Protein AF-A0A832N6D4-F1 (afdb_monomer_lite)

Sequence (294 aa):
ELARYHRRRLLDKFVKEGQSWSKARRGYELTLGLQVNALSMMAKWVGGAFVHRDKKGDPGDRLPIQVVPPEQQRAALDFVIQNAFFDEAFDLTPELLSHLRAERWWEEQGTLEDPAWPVHDRIMGIQASVLTMLMNPVTLRRIYDNELYTPANQDVLTLPELLEKIKAAIWSELERRPDKRYTARNPMISNLRRNLQREHLERLIDLSLPEADFGAAYKPIANLAVAQLRELRDRIAPLLDTKAVENLDPYTRAHLSEARLRIEKALDAQFIYNAPSWGGGLGGILILGQPPEQ

Secondary structure (DSSP, 8-state):
-HHHHHHTTIIIIIS-TT--THHHHHHHHHHHHHHHHHHHHHHTTTT-EEE--PPTT-TT---SEEEPPHHHHHHHHHHHHHHHTSGGGT---HHHHTT-BPP--TT-TT----SB--HHHHHHHHHHHHHHHHHSHHHHHHHHHHHHHS-TTS----HHHHHHHHHHHHSGGGGS---S--BTTB-SS-HHHHHHHHHHHHHHHHHHS--TTS-TTHHHHHHHHHHHHHHHHHHHHHHHSSTHHHHS-HHHHHHHHHHHHHHHHHHHHHHHHHS---------------PPP-

Foldseek 3Di:
DVLLVQLVCLVPPQDDPPDALLSLLVSLVVSVVVLLVLLVVLLCLALDWDADPDDVPRPPRDDRIGRRAQVSNVVSLVSNLVLQQDPVNSNDDPVSQVSNAHDDDPPPPDDPDDRGDPVQVSNLVSLLVSCCSQQPLVSLLSQCVVCVVDPPVDDGCHSLNSLCSLLCSLVVLLVDQLPAAAEPVRFSADPNSLSSNVSNLVSLLVLLDDDPPSDDSSVVSNVSSLVSLVVLLVSLCCCQPDPSVRRGYPVVNVSSVVSNVSSVVSNVVVVVVPPPPPPPDDDDDDDDDDDDDD

pLDDT: mean 88.57, std 15.23, range [34.28, 98.81]

Radius of gyration: 25.2 Å; chains: 1; bounding box: 74×78×53 Å

Structure (mmCIF, N/CA/C/O backbone):
data_AF-A0A832N6D4-F1
#
_entry.id   AF-A0A832N6D4-F1
#
loop_
_atom_site.group_PDB
_atom_site.id
_atom_site.type_symbol
_atom_site.label_atom_id
_atom_site.label_alt_id
_atom_site.label_comp_id
_atom_site.label_asym_id
_atom_site.label_entity_id
_atom_site.label_seq_id
_atom_site.pdbx_PDB_ins_code
_atom_site.Cartn_x
_atom_site.Cartn_y
_atom_site.Cartn_z
_atom_site.occupancy
_atom_site.B_iso_or_equiv
_atom_site.auth_seq_id
_atom_site.auth_comp_id
_atom_site.auth_asym_id
_atom_site.auth_atom_id
_atom_site.pdbx_PDB_model_num
ATOM 1 N N . GLU A 1 1 ? -12.981 -6.939 10.155 1.00 80.94 1 GLU A N 1
ATOM 2 C CA . GLU A 1 1 ? -14.231 -7.257 10.886 1.00 80.94 1 GLU A CA 1
ATOM 3 C C . GLU A 1 1 ? -14.503 -6.350 12.092 1.00 80.94 1 GLU A C 1
ATOM 5 O O . GLU A 1 1 ? -15.298 -5.427 11.953 1.00 80.94 1 GLU A O 1
ATOM 10 N N . LEU A 1 2 ? -13.840 -6.527 13.245 1.00 88.62 2 LEU A N 1
ATOM 11 C CA . LEU A 1 2 ? -14.209 -5.828 14.493 1.00 88.62 2 LEU A CA 1
ATOM 12 C C . LEU A 1 2 ? -14.162 -4.287 14.402 1.00 88.62 2 LEU A C 1
ATOM 14 O O . LEU A 1 2 ? -15.088 -3.613 14.849 1.00 88.62 2 LEU A O 1
ATOM 18 N N . ALA A 1 3 ? -13.128 -3.719 13.772 1.00 90.81 3 ALA A N 1
ATOM 19 C CA . ALA A 1 3 ? -13.041 -2.269 13.568 1.00 90.81 3 ALA A CA 1
ATOM 20 C C . ALA A 1 3 ? -14.234 -1.728 12.757 1.00 90.81 3 ALA A C 1
ATOM 22 O O . ALA A 1 3 ? -14.861 -0.757 13.173 1.00 90.81 3 ALA A O 1
ATOM 23 N N . ARG A 1 4 ? -14.615 -2.405 11.661 1.00 90.44 4 ARG A N 1
ATOM 24 C CA . ARG A 1 4 ? -15.796 -2.046 10.850 1.00 90.44 4 ARG A CA 1
ATOM 25 C C . ARG A 1 4 ? -17.083 -2.160 11.669 1.00 90.44 4 ARG A C 1
ATOM 27 O O . ARG A 1 4 ? -17.918 -1.263 11.647 1.00 90.44 4 ARG A O 1
ATOM 34 N N . TYR A 1 5 ? -17.226 -3.233 12.453 1.00 92.25 5 TYR A N 1
ATOM 35 C CA . TYR A 1 5 ? -18.383 -3.425 13.334 1.00 92.25 5 TYR A CA 1
ATOM 36 C C . TYR A 1 5 ? -18.604 -2.227 14.270 1.00 92.25 5 TYR A C 1
ATOM 38 O O . TYR A 1 5 ? -19.742 -1.765 14.408 1.00 92.25 5 TYR A O 1
ATOM 46 N N . HIS A 1 6 ? -17.532 -1.710 14.880 1.00 93.62 6 HIS A N 1
ATOM 47 C CA . HIS A 1 6 ? -17.607 -0.546 15.760 1.00 93.62 6 HIS A CA 1
ATOM 48 C C . HIS A 1 6 ? -17.804 0.767 14.996 1.00 93.62 6 HIS A C 1
ATOM 50 O O . HIS A 1 6 ? -18.647 1.559 15.412 1.00 93.62 6 HIS A O 1
ATOM 56 N N . ARG A 1 7 ? -17.109 0.980 13.868 1.00 95.06 7 ARG A N 1
ATOM 57 C CA . ARG A 1 7 ? -17.227 2.201 13.045 1.00 95.06 7 ARG A CA 1
ATOM 58 C C . ARG A 1 7 ? -18.658 2.473 12.590 1.00 95.06 7 ARG A C 1
ATOM 60 O O . ARG A 1 7 ? -19.155 3.576 12.791 1.00 95.06 7 ARG A O 1
ATOM 67 N N . ARG A 1 8 ? -19.367 1.443 12.118 1.00 94.31 8 ARG A N 1
ATOM 68 C CA . ARG A 1 8 ? -20.777 1.536 11.679 1.00 94.31 8 ARG A CA 1
ATOM 69 C C . ARG A 1 8 ? -21.771 1.871 12.785 1.00 94.31 8 ARG A C 1
ATOM 71 O O . ARG A 1 8 ? -22.924 2.146 12.499 1.00 94.31 8 ARG A O 1
ATOM 78 N N . ARG A 1 9 ? -21.355 1.790 14.049 1.00 94.69 9 ARG A N 1
ATOM 79 C CA . ARG A 1 9 ? -22.200 2.032 15.228 1.00 94.69 9 ARG A CA 1
ATOM 80 C C . ARG A 1 9 ? -21.749 3.260 16.015 1.00 94.69 9 ARG A C 1
ATOM 82 O O . ARG A 1 9 ? -22.275 3.502 17.100 1.00 94.69 9 ARG A O 1
ATOM 89 N N . LEU A 1 10 ? -20.766 4.012 15.512 1.00 94.94 10 LEU A N 1
ATOM 90 C CA . LEU A 1 10 ? -20.224 5.169 16.220 1.00 94.94 10 LEU A CA 1
ATOM 91 C C . LEU A 1 10 ? -21.301 6.224 16.467 1.00 94.94 10 LEU A C 1
ATOM 93 O O . LEU A 1 10 ? -21.454 6.668 17.603 1.00 94.94 10 LEU A O 1
ATOM 97 N N . LEU A 1 11 ? -22.062 6.572 15.430 1.00 94.81 11 LEU A N 1
ATOM 98 C CA . LEU A 1 11 ? -23.068 7.629 15.518 1.00 94.81 11 LEU A CA 1
ATOM 99 C C . LEU A 1 11 ? -24.246 7.219 16.417 1.00 94.81 11 LEU A C 1
ATOM 101 O O . LEU A 1 11 ? -24.655 8.008 17.257 1.00 94.81 11 LEU A O 1
ATOM 105 N N . ASP A 1 12 ? -24.700 5.963 16.332 1.00 93.12 12 ASP A N 1
ATOM 106 C CA . ASP A 1 12 ? -25.924 5.522 17.026 1.00 93.12 12 ASP A CA 1
ATOM 107 C C . ASP A 1 12 ? -25.701 4.962 18.438 1.00 93.12 12 ASP A C 1
ATOM 109 O O . ASP A 1 12 ? -26.610 4.960 19.271 1.00 93.12 12 ASP A O 1
ATOM 113 N N . LYS A 1 13 ? -24.539 4.344 18.695 1.00 94.62 13 LYS A N 1
ATOM 114 C CA . LYS A 1 13 ? -24.275 3.593 19.940 1.00 94.62 13 LYS A CA 1
ATOM 115 C C . LYS A 1 13 ? -23.163 4.198 20.781 1.00 94.62 13 LYS A C 1
ATOM 117 O O . LYS A 1 13 ? -23.182 4.034 22.002 1.00 94.62 13 LYS A O 1
ATOM 122 N N . PHE A 1 14 ? -22.179 4.845 20.156 1.00 94.69 14 PHE A N 1
ATOM 123 C CA . PHE A 1 14 ? -21.037 5.411 20.874 1.00 94.69 14 PHE A CA 1
ATOM 124 C C . PHE A 1 14 ? -21.282 6.866 21.289 1.00 94.69 14 PHE A C 1
ATOM 126 O O . PHE A 1 14 ? -21.028 7.223 22.448 1.00 94.69 14 PHE A O 1
ATOM 133 N N . VAL A 1 15 ? -21.805 7.686 20.375 1.00 95.00 15 VAL A N 1
ATOM 134 C CA . VAL A 1 15 ? -22.312 9.031 20.672 1.00 95.00 15 VAL A CA 1
ATOM 135 C C . VAL A 1 15 ? -23.759 8.911 21.154 1.00 95.00 15 VAL A C 1
ATOM 137 O O . VAL A 1 15 ? -24.568 8.237 20.529 1.00 95.00 15 VAL A O 1
ATOM 140 N N . LYS A 1 16 ? -24.067 9.490 22.318 1.00 95.19 16 LYS A N 1
ATOM 141 C CA . LYS A 1 16 ? -25.423 9.508 22.893 1.00 95.19 16 LYS A CA 1
ATOM 142 C C . LYS A 1 16 ? -26.031 10.902 22.772 1.00 95.19 16 LYS A C 1
ATOM 144 O O . LYS A 1 16 ? -25.293 11.878 22.651 1.00 95.19 16 LYS A O 1
ATOM 149 N N . GLU A 1 17 ? -27.352 10.985 22.895 1.00 93.00 17 GLU A N 1
ATOM 150 C CA . GLU A 1 17 ? -28.089 12.252 22.933 1.00 93.00 17 GLU A CA 1
ATOM 151 C C . GLU A 1 17 ? -27.463 13.237 23.939 1.00 93.00 17 GLU A C 1
ATOM 153 O O . GLU A 1 17 ? -27.100 12.854 25.057 1.00 93.00 17 GLU A O 1
ATOM 158 N N . GLY A 1 18 ? -27.288 14.492 23.519 1.00 91.56 18 GLY A N 1
ATOM 159 C CA . GLY A 1 18 ? -26.639 15.544 24.311 1.00 91.56 18 GLY A CA 1
ATOM 160 C C . GLY A 1 18 ? -25.105 15.478 24.401 1.00 91.56 18 GLY A C 1
ATOM 161 O O . GLY A 1 18 ? -24.509 16.342 25.041 1.00 91.56 18 GLY A O 1
ATOM 162 N N . GLN A 1 19 ? -24.437 14.492 23.785 1.00 91.44 19 GLN A N 1
ATOM 163 C CA . GLN A 1 19 ? -22.968 14.417 23.753 1.00 91.44 19 GLN A CA 1
ATOM 164 C C . GLN A 1 19 ? -22.369 15.147 22.545 1.00 91.44 19 GLN A C 1
ATOM 166 O O . GLN A 1 19 ? -22.974 15.238 21.482 1.00 91.44 19 GLN A O 1
ATOM 171 N N . SER A 1 20 ? -21.130 15.626 22.698 1.00 90.88 20 SER A N 1
ATOM 172 C CA . SER A 1 20 ? -20.374 16.246 21.605 1.00 90.88 20 SER A CA 1
ATOM 173 C C . SER A 1 20 ? -20.046 15.249 20.488 1.00 90.88 20 SER A C 1
ATOM 175 O O . SER A 1 20 ? -19.612 14.121 20.745 1.00 90.88 20 SER A O 1
ATOM 177 N N . TRP A 1 21 ? -20.135 15.712 19.237 1.00 91.62 21 TRP A N 1
ATOM 178 C CA . TRP A 1 21 ? -19.688 14.969 18.055 1.00 91.62 21 TRP A CA 1
ATOM 179 C C . TRP A 1 21 ? -18.173 14.725 18.012 1.00 91.62 21 TRP A C 1
ATOM 181 O O . TRP A 1 21 ? -17.736 13.796 17.336 1.00 91.62 21 TRP A O 1
ATOM 191 N N . SER A 1 22 ? -17.368 15.441 18.809 1.00 90.31 22 SER A N 1
ATOM 192 C CA . SER A 1 22 ? -15.941 15.111 19.000 1.00 90.31 22 SER A CA 1
ATOM 193 C C . SER A 1 22 ? -15.730 13.670 19.469 1.00 90.31 22 SER A C 1
ATOM 195 O O . SER A 1 22 ? -14.729 13.022 19.150 1.00 90.31 22 SER A O 1
ATOM 197 N N . LYS A 1 23 ? -16.727 13.108 20.158 1.00 93.25 23 LYS A N 1
ATOM 198 C CA . LYS A 1 23 ? -16.729 11.711 20.562 1.00 93.25 23 LYS A CA 1
ATOM 199 C C . LYS A 1 23 ? -16.767 10.752 19.367 1.00 93.25 23 LYS A C 1
ATOM 201 O O . LYS A 1 23 ? -16.135 9.701 19.444 1.00 93.25 23 LYS A O 1
ATOM 206 N N . ALA A 1 24 ? -17.424 11.097 18.256 1.00 94.75 24 ALA A N 1
ATOM 207 C CA . ALA A 1 24 ? -17.386 10.286 17.037 1.00 94.75 24 ALA A CA 1
ATOM 208 C C . ALA A 1 24 ? -15.962 10.220 16.464 1.00 94.75 24 ALA A C 1
ATOM 210 O O . ALA A 1 24 ? -15.474 9.120 16.197 1.00 94.75 24 ALA A O 1
ATOM 211 N N . ARG A 1 25 ? -15.264 11.368 16.373 1.00 94.00 25 ARG A N 1
ATOM 212 C CA . ARG A 1 25 ? -13.844 11.443 15.970 1.00 94.00 25 ARG A CA 1
ATOM 213 C C . ARG A 1 25 ? -12.967 10.574 16.863 1.00 94.00 25 ARG A C 1
ATOM 215 O O . ARG A 1 25 ? -12.281 9.692 16.356 1.00 94.00 25 ARG A O 1
ATOM 222 N N . ARG A 1 26 ? -13.077 10.730 18.185 1.00 92.81 26 ARG A N 1
ATOM 223 C CA . ARG A 1 26 ? -12.329 9.911 19.151 1.00 92.81 26 ARG A CA 1
ATOM 224 C C . ARG A 1 26 ? -12.603 8.416 18.979 1.00 92.81 26 ARG A C 1
ATOM 226 O O . ARG A 1 26 ? -11.677 7.612 18.986 1.00 92.81 26 ARG A O 1
ATOM 233 N N . GLY A 1 27 ? -13.869 8.026 18.835 1.00 95.19 27 GLY A N 1
ATOM 234 C CA . GLY A 1 27 ? -14.248 6.628 18.633 1.00 95.19 27 GLY A CA 1
ATOM 235 C C . GLY A 1 27 ? -13.674 6.052 17.337 1.00 95.19 27 GLY A C 1
ATOM 236 O O . GLY A 1 27 ? -13.134 4.945 17.339 1.00 95.19 27 GLY A O 1
ATOM 237 N N . TYR A 1 28 ? -13.723 6.819 16.248 1.00 96.81 28 TYR A N 1
ATOM 238 C CA . TYR A 1 28 ? -13.116 6.432 14.980 1.00 96.81 28 TYR A CA 1
ATOM 239 C C . TYR A 1 28 ? -11.596 6.271 15.110 1.00 96.81 28 TYR A C 1
ATOM 241 O O . TYR A 1 28 ? -11.063 5.221 14.747 1.00 96.81 28 TYR A O 1
ATOM 249 N N . GLU A 1 29 ? -10.906 7.238 15.713 1.00 95.06 29 GLU A N 1
ATOM 250 C CA . GLU A 1 29 ? -9.454 7.198 15.922 1.00 95.06 29 GLU A CA 1
ATOM 251 C C . GLU A 1 29 ? -9.010 6.026 16.802 1.00 95.06 29 GLU A C 1
ATOM 253 O O . GLU A 1 29 ? -8.001 5.395 16.498 1.00 95.06 29 GLU A O 1
ATOM 258 N N . LEU A 1 30 ? -9.789 5.645 17.820 1.00 95.38 30 LEU A N 1
ATOM 259 C CA . LEU A 1 30 ? -9.523 4.434 18.606 1.00 95.38 30 LEU A CA 1
ATOM 260 C C . LEU A 1 30 ? -9.556 3.175 17.730 1.00 95.38 30 LEU A C 1
ATOM 262 O O . LEU A 1 30 ? -8.639 2.354 17.777 1.00 95.38 30 LEU A O 1
ATOM 266 N N . THR A 1 31 ? -10.586 3.024 16.892 1.00 96.38 31 THR A N 1
ATOM 267 C CA . THR A 1 31 ? -10.671 1.870 15.979 1.00 96.38 31 THR A CA 1
ATOM 268 C C . THR A 1 31 ? -9.569 1.890 14.921 1.00 96.38 31 THR A C 1
ATOM 270 O O . THR A 1 31 ? -9.083 0.834 14.519 1.00 96.38 31 THR A O 1
ATOM 273 N N . LEU A 1 32 ? -9.159 3.078 14.471 1.00 96.75 32 LEU A N 1
ATOM 274 C CA . LEU A 1 32 ? -8.049 3.258 13.542 1.00 96.75 32 LEU A CA 1
ATOM 275 C C . LEU A 1 32 ? -6.712 2.890 14.191 1.00 96.75 32 LEU A C 1
ATOM 277 O O . LEU A 1 32 ? -5.941 2.150 13.592 1.00 96.75 32 LEU A O 1
ATOM 281 N N . GLY A 1 33 ? -6.472 3.302 15.435 1.00 96.44 33 GLY A N 1
ATOM 282 C CA . GLY A 1 33 ? -5.289 2.908 16.201 1.00 96.44 33 GLY A CA 1
ATOM 283 C C . GLY A 1 33 ? -5.194 1.392 16.394 1.00 96.44 33 GLY A C 1
ATOM 284 O O . GLY A 1 33 ? -4.130 0.812 16.195 1.00 96.44 33 GLY A O 1
ATOM 2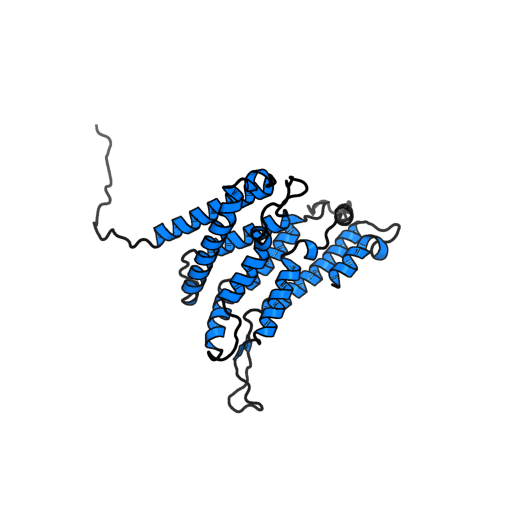85 N N . LEU A 1 34 ? -6.314 0.720 16.688 1.00 95.62 34 LEU A N 1
ATOM 286 C CA . LEU A 1 34 ? -6.359 -0.748 16.759 1.00 95.62 34 LEU A CA 1
ATOM 287 C C . LEU A 1 34 ? -5.998 -1.405 15.419 1.00 95.62 34 LEU A C 1
ATOM 289 O O . LEU A 1 34 ? -5.228 -2.365 15.399 1.00 95.62 34 LEU A O 1
ATOM 293 N N . GLN A 1 35 ? -6.515 -0.876 14.306 1.00 97.00 35 GLN A N 1
ATOM 294 C CA . GLN A 1 35 ? -6.154 -1.335 12.963 1.00 97.00 35 GLN A CA 1
ATOM 295 C C . GLN A 1 35 ? -4.651 -1.157 12.704 1.00 97.00 35 GLN A C 1
ATOM 297 O O . GLN A 1 35 ? -3.996 -2.112 12.302 1.00 97.00 35 GLN A O 1
ATOM 302 N N . VAL A 1 36 ? -4.080 0.015 12.996 1.00 97.00 36 VAL A N 1
ATOM 303 C CA . VAL A 1 36 ? -2.643 0.300 12.807 1.00 97.00 36 VAL A CA 1
ATOM 304 C C . VAL A 1 36 ? -1.752 -0.607 13.656 1.00 97.00 36 VAL A C 1
ATOM 306 O O . VAL A 1 36 ? -0.734 -1.103 13.169 1.00 97.00 36 VAL A O 1
ATOM 309 N N . ASN A 1 37 ? -2.146 -0.882 14.900 1.00 97.12 37 ASN A N 1
ATOM 310 C CA . ASN A 1 37 ? -1.420 -1.805 15.772 1.00 97.12 37 ASN A CA 1
ATOM 311 C C . ASN A 1 37 ? -1.430 -3.232 15.211 1.00 97.12 37 ASN A C 1
ATOM 313 O O . ASN A 1 37 ? -0.392 -3.896 15.198 1.00 97.12 37 ASN A O 1
ATOM 317 N N . ALA A 1 38 ? -2.577 -3.692 14.702 1.00 97.38 38 ALA A N 1
ATOM 318 C CA . ALA A 1 38 ? -2.683 -4.999 14.060 1.00 97.38 38 ALA A CA 1
ATOM 319 C C . ALA A 1 38 ? -1.838 -5.073 12.778 1.00 97.38 38 ALA A C 1
ATOM 321 O O . ALA A 1 38 ? -1.094 -6.032 12.596 1.00 97.38 38 ALA A O 1
ATOM 322 N N . LEU A 1 39 ? -1.883 -4.040 11.929 1.00 98.06 39 LEU A N 1
ATOM 323 C CA . LEU A 1 39 ? -1.053 -3.949 10.723 1.00 98.06 39 LEU A CA 1
ATOM 324 C C . LEU A 1 39 ? 0.442 -4.021 11.065 1.00 98.06 39 LEU A C 1
ATOM 326 O O . LEU A 1 39 ? 1.168 -4.821 10.480 1.00 98.06 39 LEU A O 1
ATOM 330 N N . SER A 1 40 ? 0.883 -3.254 12.064 1.00 96.75 40 SER A N 1
ATOM 331 C CA . SER A 1 40 ? 2.271 -3.255 12.548 1.00 96.75 40 SER A CA 1
ATOM 332 C C . SER A 1 40 ? 2.711 -4.607 13.112 1.00 96.75 40 SER A C 1
ATOM 334 O O . SER A 1 40 ? 3.874 -4.987 12.990 1.00 96.75 40 SER A O 1
ATOM 336 N N . MET A 1 41 ? 1.801 -5.338 13.756 1.00 96.81 41 MET A N 1
ATOM 337 C CA . MET A 1 41 ? 2.082 -6.673 14.276 1.00 96.81 41 MET A CA 1
ATOM 338 C C . MET A 1 41 ? 2.214 -7.688 13.142 1.00 96.81 41 MET A C 1
ATOM 340 O O . MET A 1 41 ? 3.183 -8.440 13.119 1.00 96.81 41 MET A O 1
ATOM 344 N N . MET A 1 42 ? 1.277 -7.679 12.192 1.00 97.88 42 MET A N 1
ATOM 345 C CA . MET A 1 42 ? 1.232 -8.644 11.093 1.00 97.88 42 MET A CA 1
ATOM 346 C C . MET A 1 42 ? 2.367 -8.423 10.088 1.00 97.88 42 MET A C 1
ATOM 348 O O . MET A 1 42 ? 3.010 -9.385 9.682 1.00 97.88 42 MET A O 1
ATOM 352 N N . ALA A 1 43 ? 2.715 -7.173 9.770 1.00 97.12 43 ALA A N 1
ATOM 353 C CA . ALA A 1 43 ? 3.813 -6.874 8.850 1.00 97.12 43 ALA A CA 1
ATOM 354 C C . ALA A 1 43 ? 5.169 -7.451 9.311 1.00 97.12 43 ALA A C 1
ATOM 356 O O . ALA A 1 43 ? 5.991 -7.815 8.476 1.00 97.12 43 ALA A O 1
ATOM 357 N N . LYS A 1 44 ? 5.400 -7.606 10.625 1.00 93.56 44 LYS A N 1
ATOM 358 C CA . LYS A 1 44 ? 6.647 -8.183 11.171 1.00 93.56 44 LYS A CA 1
ATOM 359 C C . LYS A 1 44 ? 6.836 -9.667 10.859 1.00 93.56 44 LYS A C 1
ATOM 361 O O . LYS A 1 44 ? 7.977 -10.130 10.870 1.00 93.56 44 LYS A O 1
ATOM 366 N N . TRP A 1 45 ? 5.750 -10.398 10.603 1.00 96.50 45 TRP A N 1
ATOM 367 C CA . TRP A 1 45 ? 5.816 -11.809 10.217 1.00 96.50 45 TRP A CA 1
ATOM 368 C C . TRP A 1 45 ? 6.381 -11.976 8.804 1.00 96.50 45 TRP A C 1
ATOM 370 O O . TRP A 1 45 ? 7.029 -12.981 8.527 1.00 96.50 45 TRP A O 1
ATOM 380 N N . VAL A 1 46 ? 6.202 -10.979 7.932 1.00 97.00 46 VAL A N 1
ATOM 381 C CA . VAL A 1 46 ? 6.704 -11.002 6.555 1.00 97.00 46 VAL A CA 1
ATOM 382 C C . VAL A 1 46 ? 8.229 -10.847 6.550 1.00 97.00 46 VAL A C 1
ATOM 384 O O . VAL A 1 46 ? 8.795 -9.872 7.055 1.00 97.00 46 VAL A O 1
ATOM 387 N N . GLY A 1 47 ? 8.916 -11.857 6.020 1.00 92.81 47 GLY A N 1
ATOM 388 C CA . GLY A 1 47 ? 10.367 -11.994 6.087 1.00 92.81 47 GLY A CA 1
ATOM 389 C C . GLY A 1 47 ? 10.906 -12.312 7.481 1.00 92.81 47 GLY A C 1
ATOM 390 O O . GLY A 1 47 ? 12.117 -12.289 7.668 1.00 92.81 47 GLY A O 1
ATOM 391 N N . GLY A 1 48 ? 10.054 -12.559 8.477 1.00 92.69 48 GLY A N 1
ATOM 392 C CA . GLY A 1 48 ? 10.488 -12.843 9.842 1.00 92.69 48 GLY A CA 1
ATOM 393 C C . GLY A 1 48 ? 11.234 -14.176 9.967 1.00 92.69 48 GLY A C 1
ATOM 394 O O . GLY A 1 48 ? 11.006 -15.116 9.208 1.00 92.69 48 GLY A O 1
ATOM 395 N N . ALA A 1 49 ? 12.093 -14.267 10.979 1.00 91.81 49 ALA A N 1
ATOM 396 C CA . ALA A 1 49 ? 12.684 -15.517 11.437 1.00 91.81 49 ALA A CA 1
ATOM 397 C C . ALA A 1 49 ? 12.681 -15.538 12.970 1.00 91.81 49 ALA A C 1
ATOM 399 O O . ALA A 1 49 ? 12.911 -14.510 13.615 1.00 91.81 49 ALA A O 1
ATOM 400 N N . PHE A 1 50 ? 12.410 -16.700 13.553 1.00 91.62 50 PHE A N 1
ATOM 401 C CA . PHE A 1 50 ? 12.589 -16.955 14.972 1.00 91.62 50 PHE A CA 1
ATOM 402 C C . PHE A 1 50 ? 14.076 -17.144 15.253 1.00 91.62 50 PHE A C 1
ATOM 404 O O . PHE A 1 50 ? 14.743 -17.957 14.613 1.00 91.62 50 PHE A O 1
ATOM 411 N N . VAL A 1 51 ? 14.590 -16.367 16.206 1.00 90.88 51 VAL A N 1
ATOM 412 C CA . VAL A 1 51 ? 15.980 -16.457 16.653 1.00 90.88 51 VAL A CA 1
ATOM 413 C C . VAL A 1 51 ? 15.998 -17.072 18.043 1.00 90.88 51 VAL A C 1
ATOM 415 O O . VAL A 1 51 ? 15.486 -16.495 19.005 1.00 90.88 51 VAL A O 1
ATOM 418 N N . HIS A 1 52 ? 16.601 -18.246 18.131 1.00 90.06 52 HIS A N 1
ATOM 419 C CA . HIS A 1 52 ? 16.760 -19.032 19.341 1.00 90.06 52 HIS A CA 1
ATOM 420 C C . HIS A 1 52 ? 18.202 -18.899 19.852 1.00 90.06 52 HIS A C 1
ATOM 422 O O . HIS A 1 52 ? 19.148 -18.817 19.072 1.00 90.06 52 HIS A O 1
ATOM 428 N N . ARG A 1 53 ? 18.377 -18.828 21.178 1.00 89.69 53 ARG A N 1
ATOM 429 C CA . ARG A 1 53 ? 19.701 -18.712 21.831 1.00 89.69 53 ARG A CA 1
ATOM 430 C C . ARG A 1 53 ? 20.208 -20.054 22.369 1.00 89.69 53 ARG A C 1
ATOM 432 O O . ARG A 1 53 ? 21.096 -20.078 23.220 1.00 89.69 53 ARG A O 1
ATOM 439 N N . ASP A 1 54 ? 19.605 -21.135 21.895 1.00 88.31 54 ASP A N 1
ATOM 440 C CA . ASP A 1 54 ? 19.908 -22.509 22.256 1.00 88.31 54 ASP A CA 1
ATOM 441 C C . ASP A 1 54 ? 21.362 -22.833 21.868 1.00 88.31 54 ASP A C 1
ATOM 443 O O . ASP A 1 54 ? 21.864 -22.436 20.810 1.00 88.31 54 ASP A O 1
ATOM 447 N N . LYS A 1 55 ? 22.071 -23.514 22.765 1.00 90.25 55 LYS A N 1
ATOM 448 C CA . LYS A 1 55 ? 23.424 -24.018 22.538 1.00 90.25 55 LYS A CA 1
ATOM 449 C C . LYS A 1 55 ? 23.350 -25.427 21.966 1.00 90.25 55 LYS A C 1
ATOM 451 O O . LYS A 1 55 ? 22.401 -26.169 22.203 1.00 90.25 55 LYS A O 1
ATOM 456 N N . LYS A 1 56 ? 24.405 -25.830 21.253 1.00 87.94 56 LYS A N 1
ATOM 457 C CA . LYS A 1 56 ? 24.542 -27.210 20.777 1.00 87.94 56 LYS A CA 1
ATOM 458 C C . LYS A 1 56 ? 24.443 -28.178 21.963 1.00 87.94 56 LYS A C 1
ATOM 460 O O . LYS A 1 56 ? 25.281 -28.118 22.861 1.00 87.94 56 LYS A O 1
ATOM 465 N N . GLY A 1 57 ? 23.459 -29.076 21.922 1.00 87.00 57 GLY A N 1
ATOM 466 C CA . GLY A 1 57 ? 23.194 -30.049 22.986 1.00 87.00 57 GLY A CA 1
ATOM 467 C C . GLY A 1 57 ? 22.149 -29.620 24.021 1.00 87.00 57 GLY A C 1
ATOM 468 O O . GLY A 1 57 ? 21.889 -30.393 24.942 1.00 87.00 57 GLY A O 1
ATOM 469 N N . ASP A 1 58 ? 21.532 -28.441 23.882 1.00 89.75 58 ASP A N 1
ATOM 470 C CA . ASP A 1 58 ? 20.379 -28.068 24.704 1.00 89.75 58 ASP A CA 1
ATOM 471 C C . ASP A 1 58 ? 19.169 -28.984 24.403 1.00 89.75 58 ASP A C 1
ATOM 473 O O . ASP A 1 58 ? 18.998 -29.448 23.267 1.00 89.75 58 ASP A O 1
ATOM 477 N N . PRO A 1 59 ? 18.298 -29.263 25.395 1.00 86.81 59 PRO A N 1
ATOM 478 C CA . PRO A 1 59 ? 17.135 -30.123 25.196 1.00 86.81 59 PRO A CA 1
ATOM 479 C C . PRO A 1 59 ? 16.234 -29.642 24.049 1.00 86.81 59 PRO A C 1
ATOM 481 O O . PRO A 1 59 ? 15.757 -28.509 24.049 1.00 86.81 59 PRO A O 1
ATOM 484 N N . GLY A 1 60 ? 15.966 -30.532 23.092 1.00 85.44 60 GLY A N 1
ATOM 485 C CA . GLY A 1 60 ? 15.119 -30.266 21.924 1.00 85.44 60 GLY A CA 1
ATOM 486 C C . GLY A 1 60 ? 15.867 -29.841 20.656 1.00 85.44 60 GLY A C 1
ATOM 487 O O . GLY A 1 60 ? 15.239 -29.843 19.603 1.00 85.44 60 GLY A O 1
ATOM 488 N N . ASP A 1 61 ? 17.166 -29.519 20.744 1.00 84.81 61 ASP A N 1
ATOM 489 C CA . ASP A 1 61 ? 18.068 -29.231 19.608 1.00 84.81 61 ASP A CA 1
ATOM 490 C C . ASP A 1 61 ? 17.455 -28.301 18.543 1.00 84.81 61 ASP A C 1
ATOM 492 O O . ASP A 1 61 ? 17.474 -28.561 17.337 1.00 84.81 61 ASP A O 1
ATOM 496 N N . ARG A 1 62 ? 16.828 -27.211 19.006 1.00 86.50 62 ARG A N 1
ATOM 497 C CA . ARG A 1 62 ? 16.159 -26.257 18.117 1.00 86.50 62 ARG A CA 1
ATOM 498 C C . ARG A 1 62 ? 17.180 -25.509 17.274 1.00 86.50 62 ARG A C 1
ATOM 500 O O . ARG A 1 62 ? 18.221 -25.077 17.766 1.00 86.50 62 ARG A O 1
ATOM 507 N N . LEU A 1 63 ? 16.825 -25.277 16.011 1.00 88.06 63 LEU A N 1
ATOM 508 C CA . LEU A 1 63 ? 17.631 -24.452 15.121 1.00 88.06 63 LEU A CA 1
ATOM 509 C C . LEU A 1 63 ? 17.754 -23.027 15.690 1.00 88.06 63 LEU A C 1
ATOM 511 O O . LEU A 1 63 ? 16.730 -22.417 16.000 1.00 88.06 63 LEU A O 1
ATOM 515 N N . PRO A 1 64 ? 18.969 -22.452 15.775 1.00 90.56 64 PRO A N 1
ATOM 516 C CA . PRO A 1 64 ? 19.161 -21.070 16.221 1.00 90.56 64 PRO A CA 1
ATOM 517 C C . PRO A 1 64 ? 18.433 -20.035 15.356 1.00 90.56 64 PRO A C 1
ATOM 519 O O . PRO A 1 64 ? 18.099 -18.953 15.834 1.00 90.56 64 PRO A O 1
ATOM 522 N N . ILE A 1 65 ? 18.194 -20.356 14.084 1.00 90.88 65 ILE A N 1
ATOM 523 C CA . ILE A 1 65 ? 17.451 -19.525 13.138 1.00 90.88 65 ILE A CA 1
ATOM 524 C C . ILE A 1 65 ? 16.408 -20.412 12.468 1.00 90.88 65 ILE A C 1
ATOM 526 O O . ILE A 1 65 ? 16.754 -21.407 11.833 1.00 90.88 65 ILE A O 1
ATOM 530 N N . GLN A 1 66 ? 15.139 -20.036 12.596 1.00 91.38 66 GLN A N 1
ATOM 531 C CA . GLN A 1 66 ? 14.029 -20.699 11.924 1.00 91.38 66 GLN A CA 1
ATOM 532 C C . GLN A 1 66 ? 13.190 -19.656 11.191 1.00 91.38 66 GLN A C 1
ATOM 534 O O . GLN A 1 66 ? 12.554 -18.810 11.818 1.00 91.38 66 GLN A O 1
ATOM 539 N N . VAL A 1 67 ? 13.181 -19.706 9.860 1.00 93.94 67 VAL A N 1
ATOM 540 C CA . VAL A 1 67 ? 12.338 -18.826 9.039 1.00 93.94 67 VAL A CA 1
ATOM 541 C C . VAL A 1 67 ? 10.868 -19.044 9.411 1.00 93.94 67 VAL A C 1
ATOM 543 O O . VAL A 1 67 ? 10.438 -20.176 9.647 1.00 93.94 67 VAL A O 1
ATOM 546 N N . VAL A 1 68 ? 10.090 -17.961 9.492 1.00 95.62 68 VAL A N 1
ATOM 547 C CA . VAL A 1 68 ? 8.643 -18.062 9.731 1.00 95.62 68 VAL A CA 1
ATOM 548 C C . VAL A 1 68 ? 8.013 -18.915 8.618 1.00 95.62 68 VAL A C 1
ATOM 550 O O . VAL A 1 68 ? 8.318 -18.675 7.449 1.00 95.62 68 VAL A O 1
ATOM 553 N N . PRO A 1 69 ? 7.118 -19.873 8.923 1.00 96.00 69 PRO A N 1
ATOM 554 C CA . PRO A 1 69 ? 6.510 -20.719 7.898 1.00 96.00 69 PRO A CA 1
ATOM 555 C C . PRO A 1 69 ? 5.875 -19.899 6.760 1.00 96.00 69 PRO A C 1
ATOM 557 O O . PRO A 1 69 ? 5.185 -18.914 7.046 1.00 96.00 69 PRO A O 1
ATOM 560 N N . PRO A 1 70 ? 6.062 -20.286 5.483 1.00 96.38 70 PRO A N 1
ATOM 561 C CA . PRO A 1 70 ? 5.634 -19.485 4.333 1.00 96.38 70 PRO A CA 1
ATOM 562 C C . PRO A 1 70 ? 4.129 -19.194 4.346 1.00 96.38 70 PRO A C 1
ATOM 564 O O . PRO A 1 70 ? 3.714 -18.070 4.068 1.00 96.38 70 PRO A O 1
ATOM 567 N N . GLU A 1 71 ? 3.304 -20.153 4.772 1.00 97.44 71 GLU A N 1
ATOM 568 C CA . GLU A 1 71 ? 1.858 -19.961 4.930 1.00 97.44 71 GLU A CA 1
ATOM 569 C C . GLU A 1 71 ? 1.509 -18.843 5.923 1.00 97.44 71 GLU A C 1
ATOM 571 O O . GLU A 1 71 ? 0.627 -18.028 5.653 1.00 97.44 71 GLU A O 1
ATOM 576 N N . GLN A 1 72 ? 2.230 -18.747 7.047 1.00 98.00 72 GLN A N 1
ATOM 577 C CA . GLN A 1 72 ? 2.015 -17.685 8.035 1.00 98.00 72 GLN A CA 1
ATOM 578 C C . GLN A 1 72 ? 2.439 -16.323 7.483 1.00 98.00 72 GLN A C 1
ATOM 580 O O . GLN A 1 72 ? 1.745 -15.330 7.705 1.00 98.00 72 GLN A O 1
ATOM 585 N N . GLN A 1 73 ? 3.542 -16.269 6.727 1.00 98.19 73 GLN A N 1
ATOM 586 C CA . GLN A 1 73 ? 3.981 -15.034 6.075 1.00 98.19 73 GLN A CA 1
ATOM 587 C C . GLN A 1 73 ? 2.963 -14.559 5.029 1.00 98.19 73 GLN A C 1
ATOM 589 O O . GLN A 1 73 ? 2.615 -13.379 5.011 1.00 98.19 73 GLN A O 1
ATOM 594 N N . ARG A 1 74 ? 2.438 -15.470 4.197 1.00 98.44 74 ARG A N 1
ATOM 595 C CA . ARG A 1 74 ? 1.404 -15.163 3.194 1.00 98.44 74 ARG A CA 1
ATOM 596 C C . ARG A 1 74 ? 0.101 -14.709 3.842 1.00 98.44 74 ARG A C 1
ATOM 598 O O . ARG A 1 74 ? -0.440 -13.686 3.439 1.00 98.44 74 ARG A O 1
ATOM 605 N N . ALA A 1 75 ? -0.359 -15.398 4.888 1.00 98.50 75 ALA A N 1
ATOM 606 C CA . ALA A 1 75 ? -1.548 -14.994 5.636 1.00 98.50 75 ALA A CA 1
ATOM 607 C C . ALA A 1 75 ? -1.381 -13.601 6.269 1.00 98.50 75 ALA A C 1
ATOM 609 O O . ALA A 1 75 ? -2.307 -12.789 6.250 1.00 98.50 75 ALA A O 1
ATOM 610 N N . ALA A 1 76 ? -0.191 -13.297 6.794 1.00 98.50 76 ALA A N 1
ATOM 611 C CA . ALA A 1 76 ? 0.121 -11.981 7.333 1.00 98.50 76 ALA A CA 1
ATOM 612 C C . ALA A 1 76 ? 0.149 -10.893 6.252 1.00 98.50 76 ALA A C 1
ATOM 614 O O . ALA A 1 76 ? -0.417 -9.816 6.452 1.00 98.50 76 ALA A O 1
ATOM 615 N N . LEU A 1 77 ? 0.756 -11.180 5.100 1.00 98.62 77 LEU A N 1
ATOM 616 C CA . LEU A 1 77 ? 0.786 -10.282 3.951 1.00 98.62 77 LEU A CA 1
ATOM 617 C C . LEU A 1 77 ? -0.627 -9.991 3.429 1.00 98.62 77 LEU A C 1
ATOM 619 O O . LEU A 1 77 ? -0.996 -8.827 3.275 1.00 98.62 77 LEU A O 1
ATOM 623 N N . ASP A 1 78 ? -1.440 -11.028 3.233 1.00 98.62 78 ASP A N 1
ATOM 624 C CA . ASP A 1 78 ? -2.818 -10.892 2.763 1.00 98.62 78 ASP A CA 1
ATOM 625 C C . ASP A 1 78 ? -3.668 -10.103 3.774 1.00 98.62 78 ASP A C 1
ATOM 627 O O . ASP A 1 78 ? -4.431 -9.216 3.383 1.00 98.62 78 ASP A O 1
ATOM 631 N N . PHE A 1 79 ? -3.486 -10.337 5.081 1.00 98.44 79 PHE A N 1
ATOM 632 C CA . PHE A 1 79 ? -4.141 -9.545 6.126 1.00 98.44 79 PHE A CA 1
ATOM 633 C C . PHE A 1 79 ? -3.782 -8.060 6.024 1.00 98.44 79 PHE A C 1
ATOM 635 O O . PHE A 1 79 ? -4.668 -7.203 6.080 1.00 98.44 79 PHE A O 1
ATOM 642 N N . VAL A 1 80 ? -2.491 -7.744 5.887 1.00 98.25 80 VAL A N 1
ATOM 643 C CA . VAL A 1 80 ? -2.006 -6.363 5.805 1.00 98.25 80 VAL A CA 1
ATOM 644 C C . VAL A 1 80 ? -2.554 -5.673 4.556 1.00 98.25 80 VAL A C 1
ATOM 646 O O . VAL A 1 80 ? -3.088 -4.570 4.661 1.00 98.25 80 VAL A O 1
ATOM 649 N N . ILE A 1 81 ? -2.518 -6.347 3.405 1.00 98.50 81 ILE A N 1
ATOM 650 C CA . ILE A 1 81 ? -3.080 -5.852 2.143 1.00 98.50 81 ILE A CA 1
ATOM 651 C C . ILE A 1 81 ? -4.576 -5.538 2.302 1.00 98.50 81 ILE A C 1
ATOM 653 O O . ILE A 1 81 ? -5.011 -4.411 2.049 1.00 98.50 81 ILE A O 1
ATOM 657 N N . GLN A 1 82 ? -5.363 -6.502 2.788 1.00 97.94 82 GLN A N 1
ATOM 658 C CA . GLN A 1 82 ? -6.818 -6.372 2.920 1.00 97.94 82 GLN A CA 1
ATOM 659 C C . GLN A 1 82 ? -7.249 -5.274 3.899 1.00 97.94 82 GLN A C 1
ATOM 661 O O . GLN A 1 82 ? -8.343 -4.724 3.768 1.00 97.94 82 GLN A O 1
ATOM 666 N N . ASN A 1 83 ? -6.414 -4.965 4.891 1.00 97.81 83 ASN A N 1
ATOM 667 C CA . ASN A 1 83 ? -6.735 -4.009 5.946 1.00 97.81 83 ASN A CA 1
ATOM 668 C C . ASN A 1 83 ? -5.969 -2.683 5.819 1.00 97.81 83 ASN A C 1
ATOM 670 O O . ASN A 1 83 ? -6.062 -1.869 6.732 1.00 97.81 83 ASN A O 1
ATOM 674 N N . ALA A 1 84 ? -5.237 -2.432 4.731 1.00 97.88 84 ALA A N 1
ATOM 675 C CA . ALA A 1 84 ? -4.532 -1.159 4.534 1.00 97.88 84 ALA A CA 1
ATOM 676 C C . ALA A 1 84 ? -4.697 -0.570 3.130 1.00 97.88 84 ALA A C 1
ATOM 678 O O . ALA A 1 84 ? -4.741 0.651 2.980 1.00 97.88 84 ALA A O 1
ATOM 679 N N . PHE A 1 85 ? -4.765 -1.406 2.091 1.00 98.38 85 PHE A N 1
ATOM 680 C CA . PHE A 1 85 ? -4.638 -0.923 0.713 1.00 98.38 85 PHE A CA 1
ATOM 681 C C . PHE A 1 85 ? -5.968 -0.558 0.058 1.00 98.38 85 PHE A C 1
ATOM 683 O O . PHE A 1 85 ? -5.976 0.238 -0.878 1.00 98.38 85 PHE A O 1
ATOM 690 N N . PHE A 1 86 ? -7.084 -1.101 0.536 1.00 97.62 86 PHE A N 1
ATOM 691 C CA . PHE A 1 86 ? -8.407 -0.870 -0.047 1.00 97.62 86 PHE A CA 1
ATOM 692 C C . PHE A 1 86 ? -9.201 0.183 0.730 1.00 97.62 86 PHE A C 1
ATOM 694 O O . PHE A 1 86 ? -9.093 0.267 1.955 1.00 97.62 86 PHE A O 1
ATOM 701 N N . ASP A 1 87 ? -10.029 0.958 0.032 1.00 96.88 87 ASP A N 1
ATOM 702 C CA . ASP A 1 87 ? -10.843 2.032 0.620 1.00 96.88 87 ASP A CA 1
ATOM 703 C C . ASP A 1 87 ? -11.780 1.493 1.711 1.00 96.88 87 ASP A C 1
ATOM 705 O O . ASP A 1 87 ? -11.951 2.089 2.779 1.00 96.88 87 ASP A O 1
ATOM 709 N N . GLU A 1 88 ? -12.325 0.300 1.481 1.00 95.25 88 GLU A N 1
ATOM 710 C CA . GLU A 1 88 ? -13.236 -0.412 2.373 1.00 95.25 88 GLU A CA 1
ATOM 711 C C . GLU A 1 88 ? -12.577 -0.810 3.702 1.00 95.25 88 GLU A C 1
ATOM 713 O O . GLU A 1 88 ? -13.272 -1.082 4.686 1.00 95.25 88 GLU A O 1
ATOM 718 N N . ALA A 1 89 ? -11.241 -0.824 3.777 1.00 95.75 89 ALA A N 1
ATOM 719 C CA . ALA A 1 89 ? -10.524 -1.067 5.026 1.00 95.75 89 ALA A CA 1
ATOM 720 C C . ALA A 1 89 ? -10.752 0.053 6.056 1.00 95.75 89 ALA A C 1
ATOM 722 O O . ALA A 1 89 ? -10.641 -0.184 7.264 1.00 95.75 89 ALA A O 1
ATOM 723 N N . PHE A 1 90 ? -11.096 1.259 5.599 1.00 96.19 90 PHE A N 1
ATOM 724 C CA . PHE A 1 90 ? -11.300 2.426 6.455 1.00 96.19 90 PHE A CA 1
ATOM 725 C C . PHE A 1 90 ? -12.774 2.638 6.831 1.00 96.19 90 PHE A C 1
ATOM 727 O O . PHE A 1 90 ? -13.038 3.205 7.888 1.00 96.19 90 PHE A O 1
ATOM 734 N N . ASP A 1 91 ? -13.721 2.070 6.071 1.00 94.62 91 ASP A N 1
ATOM 735 C CA . ASP A 1 91 ? -15.176 2.125 6.335 1.00 94.62 91 ASP A CA 1
ATOM 736 C C . ASP A 1 91 ? -15.682 3.577 6.481 1.00 94.62 91 ASP A C 1
ATOM 738 O O . ASP A 1 91 ? -16.481 3.908 7.357 1.00 94.62 91 ASP A O 1
ATOM 742 N N . LEU A 1 92 ? -15.153 4.463 5.630 1.00 94.38 92 LEU A N 1
ATOM 743 C CA . LEU A 1 92 ? -15.504 5.877 5.599 1.00 94.38 92 LEU A CA 1
ATOM 744 C C . LEU A 1 92 ? -16.742 6.118 4.741 1.00 94.38 92 LEU A C 1
ATOM 746 O O . LEU A 1 92 ? -16.798 5.722 3.579 1.00 94.38 92 LEU A O 1
ATOM 750 N N . THR A 1 93 ? -17.707 6.841 5.301 1.00 94.56 93 THR A N 1
ATOM 751 C CA . THR A 1 93 ? -18.909 7.296 4.596 1.00 94.56 93 THR A CA 1
ATOM 752 C C . THR A 1 93 ? -19.040 8.815 4.716 1.00 94.56 93 THR A C 1
ATOM 754 O O . THR A 1 93 ? -18.524 9.392 5.679 1.00 94.56 93 THR A O 1
ATOM 757 N N . PRO A 1 94 ? -19.733 9.495 3.781 1.00 94.19 94 PRO A N 1
ATOM 758 C CA . PRO A 1 94 ? -20.006 10.927 3.908 1.00 94.19 94 PRO A CA 1
ATOM 759 C C . PRO A 1 94 ? -20.690 11.284 5.233 1.00 94.19 94 PRO A C 1
ATOM 761 O O . PRO A 1 94 ? -20.329 12.278 5.854 1.00 94.19 94 PRO A O 1
ATOM 764 N N . GLU A 1 95 ? -21.616 10.434 5.684 1.00 94.88 95 GLU A N 1
ATOM 765 C CA . GLU A 1 95 ? -22.315 10.575 6.962 1.00 94.88 95 GLU A CA 1
ATOM 766 C C . GLU A 1 95 ? -21.366 10.452 8.156 1.00 94.88 95 GLU A C 1
ATOM 768 O O . GLU A 1 95 ? -21.419 11.267 9.068 1.00 94.88 95 GLU A O 1
ATOM 773 N N . LEU A 1 96 ? -20.449 9.482 8.164 1.00 94.44 96 LEU A N 1
ATOM 774 C CA . LEU A 1 96 ? -19.471 9.384 9.243 1.00 94.44 96 LEU A CA 1
ATOM 775 C C . LEU A 1 96 ? -18.550 10.611 9.249 1.00 94.44 96 LEU A C 1
ATOM 777 O O . LEU A 1 96 ? -18.369 11.238 10.291 1.00 94.44 96 LEU A O 1
ATOM 781 N N . LEU A 1 97 ? -18.009 10.976 8.082 1.00 93.88 97 LEU A N 1
ATOM 782 C CA . LEU A 1 97 ? -17.064 12.082 7.920 1.00 93.88 97 LEU A CA 1
ATOM 783 C C . LEU A 1 97 ? -17.643 13.431 8.355 1.00 93.88 97 LEU A C 1
ATOM 785 O O . LEU A 1 97 ? -16.932 14.200 9.001 1.00 93.88 97 LEU A O 1
ATOM 789 N N . SER A 1 98 ? -18.922 13.706 8.076 1.00 93.62 98 SER A N 1
ATOM 790 C CA . SER A 1 98 ? -19.573 14.952 8.504 1.00 93.62 98 SER A CA 1
ATOM 791 C C . SER A 1 98 ? -19.674 15.099 10.026 1.00 93.62 98 SER A C 1
ATOM 793 O O . SER A 1 98 ? -19.895 16.204 10.515 1.00 93.62 98 SER A O 1
ATOM 795 N N . HIS A 1 99 ? -19.483 14.009 10.775 1.00 93.00 99 HIS A N 1
ATOM 796 C CA . HIS A 1 99 ? -19.532 13.984 12.236 1.00 93.00 99 HIS A CA 1
ATOM 797 C C . HIS A 1 99 ? -18.146 13.847 12.898 1.00 93.00 99 HIS A C 1
ATOM 799 O O . HIS A 1 99 ? -18.055 13.914 14.124 1.00 93.00 99 HIS A O 1
ATOM 805 N N . LEU A 1 100 ? -17.044 13.710 12.141 1.00 91.38 100 LEU A N 1
ATOM 806 C CA . LEU A 1 100 ? -15.679 13.616 12.694 1.00 91.38 100 LEU A CA 1
ATOM 807 C C . LEU A 1 100 ? -15.053 14.998 12.964 1.00 91.38 100 LEU A C 1
ATOM 809 O O . LEU A 1 100 ? -13.988 15.336 12.447 1.00 91.38 100 LEU A O 1
ATOM 813 N N . ARG A 1 101 ? -15.706 15.812 13.794 1.00 86.31 101 ARG A N 1
ATOM 814 C CA . ARG A 1 101 ? -15.201 17.140 14.172 1.00 86.31 101 ARG A CA 1
ATOM 815 C C . ARG A 1 101 ? -14.173 17.048 15.308 1.00 86.31 101 ARG A C 1
ATOM 817 O O . ARG A 1 101 ? -14.354 16.247 16.222 1.00 86.31 101 ARG A O 1
ATOM 824 N N . ALA A 1 102 ? -13.127 17.877 15.293 1.00 79.62 102 ALA A N 1
ATOM 825 C CA . ALA A 1 102 ? -12.313 18.115 16.494 1.00 79.62 102 ALA A CA 1
ATOM 826 C C . ALA A 1 102 ? -13.125 18.818 17.598 1.00 79.62 102 ALA A C 1
ATOM 828 O O . ALA A 1 102 ? -14.038 19.607 17.329 1.00 79.62 102 ALA A O 1
ATOM 829 N N . GLU A 1 103 ? -12.785 18.532 18.852 1.00 72.00 103 GLU A N 1
ATOM 830 C CA . GLU A 1 103 ? -13.249 19.337 19.979 1.00 72.00 103 GLU A CA 1
ATOM 831 C C . GLU A 1 103 ? -12.430 20.623 20.019 1.00 72.00 103 GLU A C 1
ATOM 833 O O . GLU A 1 103 ? -11.224 20.579 19.811 1.00 72.00 103 GLU A O 1
ATOM 838 N N . ARG A 1 104 ? -13.071 21.770 20.246 1.00 64.94 104 ARG A N 1
ATOM 839 C CA . ARG A 1 104 ? -12.352 23.034 20.406 1.00 64.94 104 ARG A CA 1
ATOM 840 C C . ARG A 1 104 ? -12.825 23.700 21.681 1.00 64.94 104 ARG A C 1
ATOM 842 O O . ARG A 1 104 ? -13.962 24.170 21.738 1.00 64.94 104 ARG A O 1
ATOM 849 N N . TRP A 1 105 ? -11.958 23.717 22.686 1.00 58.84 105 TRP A N 1
ATOM 850 C CA . TRP A 1 105 ? -12.188 24.453 23.921 1.00 58.84 105 TRP A CA 1
ATOM 851 C C . TRP A 1 105 ? -11.640 25.873 23.759 1.00 58.84 105 TRP A C 1
ATOM 853 O O . TRP A 1 105 ? -10.634 26.102 23.093 1.00 58.84 105 TRP A O 1
ATOM 863 N N . TRP A 1 106 ? -12.338 26.853 24.328 1.00 54.69 106 TRP A N 1
ATOM 864 C CA . TRP A 1 106 ? -12.040 28.282 24.165 1.00 54.69 106 TRP A CA 1
ATOM 865 C C . TRP A 1 106 ? -10.669 28.697 24.739 1.00 54.69 106 TRP A C 1
ATOM 867 O O . TRP A 1 106 ? -10.149 29.741 24.350 1.00 54.69 106 TRP A O 1
ATOM 877 N N . GLU A 1 107 ? -10.064 27.863 25.590 1.00 57.41 107 GLU A N 1
ATOM 878 C CA . GLU A 1 107 ? -8.730 28.057 26.179 1.00 57.41 107 GLU A CA 1
ATOM 879 C C . GLU A 1 107 ? -7.582 27.483 25.316 1.00 57.41 107 GLU A C 1
ATOM 881 O O . GLU A 1 107 ? -6.425 27.859 25.496 1.00 57.41 107 GLU A O 1
ATOM 886 N N . GLU A 1 108 ? -7.868 26.630 24.323 1.00 57.47 108 GLU A N 1
ATOM 887 C CA . GLU A 1 108 ? -6.863 25.993 23.451 1.00 57.47 108 GLU A CA 1
ATOM 888 C C . GLU A 1 108 ? -6.498 26.879 22.242 1.00 57.47 108 GLU A C 1
ATOM 890 O O . GLU A 1 108 ? -6.530 26.463 21.085 1.00 57.47 108 GLU A O 1
ATOM 895 N N . GLN A 1 109 ? -6.136 28.141 22.490 1.00 54.22 109 GLN A N 1
ATOM 896 C CA . GLN A 1 109 ? -5.731 29.097 21.442 1.00 54.22 109 GLN A CA 1
ATOM 897 C C . GLN A 1 109 ? -4.401 28.750 20.731 1.00 54.22 109 GLN A C 1
ATOM 899 O O . GLN A 1 109 ? -4.004 29.471 19.817 1.00 54.22 109 GLN A O 1
ATOM 904 N N . GLY A 1 110 ? -3.718 27.662 21.117 1.00 54.53 110 GLY A N 1
ATOM 905 C CA . GLY A 1 110 ? -2.373 27.311 20.638 1.00 54.53 110 GLY A CA 1
ATOM 906 C C . GLY A 1 110 ? -2.249 26.046 19.779 1.00 54.53 110 GLY A C 1
ATOM 907 O O . GLY A 1 110 ? -1.238 25.892 19.096 1.00 54.53 110 GLY A O 1
ATOM 908 N N . THR A 1 111 ? -3.234 25.141 19.770 1.00 55.19 111 THR A N 1
ATOM 909 C CA . THR A 1 111 ? -3.202 23.925 18.939 1.00 55.19 111 THR A CA 1
ATOM 910 C C . THR A 1 111 ? -4.009 24.142 17.661 1.00 55.19 111 THR A C 1
ATOM 912 O O . THR A 1 111 ? -5.236 24.192 17.659 1.00 55.19 111 THR A O 1
ATOM 915 N N . LEU A 1 112 ? -3.301 24.282 16.538 1.00 61.41 112 LEU A N 1
ATOM 916 C CA . LEU A 1 112 ? -3.863 24.384 15.185 1.00 61.41 112 LEU A CA 1
ATOM 917 C C . LEU A 1 112 ? -4.390 23.019 14.697 1.00 61.41 112 LEU A C 1
ATOM 919 O O . LEU A 1 112 ? -3.981 22.536 13.643 1.00 61.41 112 LEU A O 1
ATOM 923 N N . GLU A 1 113 ? -5.247 22.346 15.467 1.00 67.38 113 GLU A N 1
ATOM 924 C CA . GLU A 1 113 ? -5.901 21.134 14.970 1.00 67.38 113 GLU A CA 1
ATOM 925 C C . GLU A 1 113 ? -7.036 21.521 14.012 1.00 67.38 113 GLU A C 1
ATOM 927 O O . GLU A 1 113 ? -7.925 22.306 14.358 1.00 67.38 113 GLU A O 1
ATOM 932 N N . ASP A 1 114 ? -6.997 20.981 12.790 1.00 75.69 114 ASP A N 1
ATOM 933 C CA . ASP A 1 114 ? -8.048 21.205 11.799 1.00 75.69 114 ASP A CA 1
ATOM 934 C C . ASP A 1 114 ? -9.403 20.710 12.355 1.00 75.69 114 ASP A C 1
ATOM 936 O O . ASP A 1 114 ? -9.511 19.554 12.808 1.00 75.69 114 ASP A O 1
ATOM 940 N N . PRO A 1 115 ? -10.451 21.564 12.344 1.00 81.81 115 PRO A N 1
ATOM 941 C CA . PRO A 1 115 ? -11.799 21.163 12.723 1.00 81.81 115 PRO A CA 1
ATOM 942 C C . PRO A 1 115 ? -12.285 19.914 11.986 1.00 81.81 115 PRO A C 1
ATOM 944 O O . PRO A 1 115 ? -12.992 19.101 12.589 1.00 81.81 115 PRO A O 1
ATOM 947 N N . ALA A 1 116 ? -11.915 19.759 10.713 1.00 86.44 116 ALA A N 1
ATOM 948 C CA . ALA A 1 116 ? -12.217 18.588 9.909 1.00 86.44 116 ALA A CA 1
ATOM 949 C C . ALA A 1 116 ? -11.169 17.490 10.126 1.00 86.44 116 ALA A C 1
ATOM 951 O O . ALA A 1 116 ? -9.976 17.745 10.277 1.00 86.44 116 ALA A O 1
ATOM 952 N N . TRP A 1 117 ? -11.608 16.232 10.130 1.00 91.12 117 TRP A N 1
ATOM 953 C CA . TRP A 1 117 ? -10.677 15.112 10.205 1.00 91.12 117 TRP A CA 1
ATOM 954 C C . TRP A 1 117 ? -9.902 14.969 8.877 1.00 91.12 117 TRP A C 1
ATOM 956 O O . TRP A 1 117 ? -10.538 14.804 7.831 1.00 91.12 117 TRP A O 1
ATOM 966 N N . PRO A 1 118 ? -8.554 15.017 8.883 1.00 92.12 118 PRO A N 1
ATOM 967 C CA . PRO A 1 118 ? -7.754 15.063 7.658 1.00 92.12 118 PRO A CA 1
ATOM 968 C C . PRO A 1 118 ? -7.651 13.674 7.011 1.00 92.12 118 PRO A C 1
ATOM 970 O O . PRO A 1 118 ? -6.710 12.915 7.247 1.00 92.12 118 PRO A O 1
ATOM 973 N N . VAL A 1 119 ? -8.658 13.325 6.204 1.00 94.12 119 VAL A N 1
ATOM 974 C CA . VAL A 1 119 ? -8.841 11.980 5.629 1.00 94.12 119 VAL A CA 1
ATOM 975 C C . VAL A 1 119 ? -7.611 11.498 4.870 1.00 94.12 119 VAL A C 1
ATOM 977 O O . VAL A 1 119 ? -7.118 10.398 5.129 1.00 94.12 119 VAL A O 1
ATOM 980 N N . HIS A 1 120 ? -7.124 12.309 3.929 1.00 94.81 120 HIS A N 1
ATOM 981 C CA . HIS A 1 120 ? -6.037 11.919 3.034 1.00 94.81 120 HIS A CA 1
ATOM 982 C C . HIS A 1 120 ? -4.738 11.682 3.795 1.00 94.81 120 HIS A C 1
ATOM 984 O O . HIS A 1 120 ? -4.138 10.623 3.627 1.00 94.81 120 HIS A O 1
ATOM 990 N N . ASP A 1 121 ? -4.354 12.604 4.677 1.00 95.12 121 ASP A N 1
ATOM 991 C CA . ASP A 1 121 ? -3.095 12.512 5.423 1.00 95.12 121 ASP A CA 1
ATOM 992 C C . ASP A 1 121 ? -3.093 11.321 6.382 1.00 95.12 121 ASP A C 1
ATOM 994 O O . ASP A 1 121 ? -2.110 10.584 6.482 1.00 95.12 121 ASP A O 1
ATOM 998 N N . ARG A 1 122 ? -4.219 11.080 7.066 1.00 95.69 122 ARG A N 1
ATOM 999 C CA . ARG A 1 122 ? -4.340 9.968 8.017 1.00 95.69 122 ARG A CA 1
ATOM 1000 C C . ARG A 1 122 ? -4.259 8.618 7.321 1.00 95.69 122 ARG A C 1
ATOM 1002 O O . ARG A 1 122 ? -3.561 7.731 7.805 1.00 95.69 122 ARG A O 1
ATOM 1009 N N . ILE A 1 123 ? -4.956 8.453 6.199 1.00 97.56 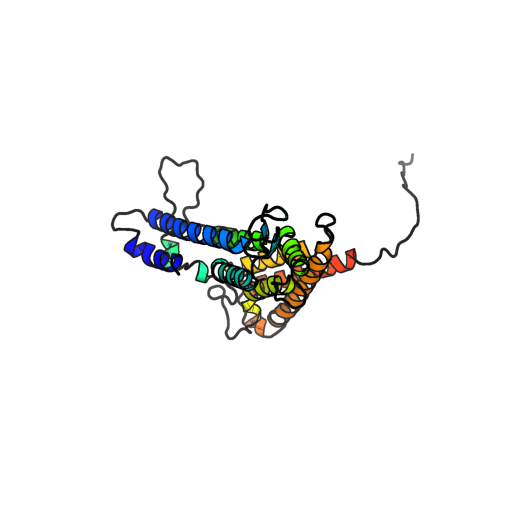123 ILE A N 1
ATOM 1010 C CA . ILE A 1 123 ? -4.963 7.186 5.459 1.00 97.56 123 ILE A CA 1
ATOM 1011 C C . ILE A 1 123 ? -3.621 6.954 4.774 1.00 97.56 123 ILE A C 1
ATOM 1013 O O . ILE A 1 123 ? -3.057 5.866 4.906 1.00 97.56 123 ILE A O 1
ATOM 1017 N N . MET A 1 124 ? -3.080 7.979 4.112 1.00 97.69 124 MET A N 1
ATOM 1018 C CA . MET A 1 124 ? -1.785 7.880 3.449 1.00 97.69 124 MET A CA 1
ATOM 1019 C C . MET A 1 124 ? -0.676 7.569 4.456 1.00 97.69 124 MET A C 1
ATOM 1021 O O . MET A 1 124 ? 0.140 6.691 4.201 1.00 97.69 124 MET A O 1
ATOM 1025 N N . GLY A 1 125 ? -0.678 8.185 5.643 1.00 97.94 125 GLY A N 1
ATOM 1026 C CA . GLY A 1 125 ? 0.303 7.870 6.686 1.00 97.94 125 GLY A CA 1
ATOM 1027 C C . GLY A 1 125 ? 0.307 6.387 7.086 1.00 97.94 125 GLY A C 1
ATOM 1028 O O . GLY A 1 125 ? 1.369 5.787 7.257 1.00 97.94 125 GLY A O 1
ATOM 1029 N N . ILE A 1 126 ? -0.871 5.759 7.168 1.00 98.19 126 ILE A N 1
ATOM 1030 C CA . ILE A 1 126 ? -1.003 4.325 7.475 1.00 98.19 126 ILE A CA 1
ATOM 1031 C C . ILE A 1 126 ? -0.493 3.473 6.311 1.00 98.19 126 ILE A C 1
ATOM 1033 O O . ILE A 1 126 ? 0.297 2.551 6.512 1.00 98.19 126 ILE A O 1
ATOM 1037 N N . GLN A 1 127 ? -0.927 3.789 5.094 1.00 98.38 127 GLN A N 1
ATOM 1038 C CA . GLN A 1 127 ? -0.532 3.087 3.875 1.00 98.38 127 GLN A CA 1
ATOM 1039 C C . GLN A 1 127 ? 0.982 3.152 3.629 1.00 98.38 127 GLN A C 1
ATOM 1041 O O . GLN A 1 127 ? 1.609 2.122 3.377 1.00 98.38 127 GLN A O 1
ATOM 1046 N N . ALA A 1 128 ? 1.583 4.332 3.787 1.00 98.25 128 ALA A N 1
ATOM 1047 C CA . ALA A 1 128 ? 3.022 4.545 3.682 1.00 98.25 128 ALA A CA 1
ATOM 1048 C C . ALA A 1 128 ? 3.787 3.781 4.771 1.00 98.25 128 ALA A C 1
ATOM 1050 O O . ALA A 1 128 ? 4.797 3.146 4.483 1.00 98.25 128 ALA A O 1
ATOM 1051 N N . SER A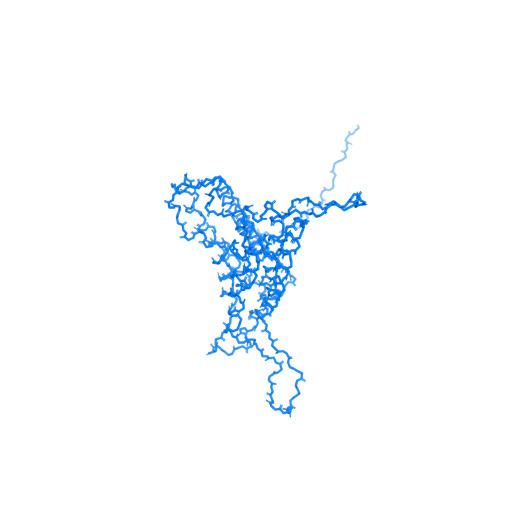 1 129 ? 3.294 3.774 6.016 1.00 97.81 129 SER A N 1
ATOM 1052 C CA . SER A 1 129 ? 3.907 3.000 7.104 1.00 97.81 129 SER A CA 1
ATOM 1053 C C . SER A 1 129 ? 3.928 1.500 6.794 1.00 97.81 129 SER A C 1
ATOM 1055 O O . SER A 1 129 ? 4.959 0.844 6.962 1.00 97.81 129 SER A O 1
ATOM 1057 N N . VAL A 1 130 ? 2.821 0.965 6.272 1.00 98.19 130 VAL A N 1
ATOM 1058 C CA . VAL A 1 130 ? 2.735 -0.430 5.824 1.00 98.19 130 VAL A CA 1
ATOM 1059 C C . VAL A 1 130 ? 3.729 -0.717 4.700 1.00 98.19 130 VAL A C 1
ATOM 1061 O O . VAL A 1 130 ? 4.485 -1.685 4.796 1.00 98.19 130 VAL A O 1
ATOM 1064 N N . LEU A 1 131 ? 3.784 0.133 3.672 1.00 98.12 131 LEU A N 1
ATOM 1065 C CA . LEU A 1 131 ? 4.752 -0.012 2.584 1.00 98.12 131 LEU A CA 1
ATOM 1066 C C . LEU A 1 131 ? 6.198 0.067 3.084 1.00 98.12 131 LEU A C 1
ATOM 1068 O O . LEU A 1 131 ? 7.025 -0.723 2.645 1.00 98.12 131 LEU A O 1
ATOM 1072 N N . THR A 1 132 ? 6.508 0.929 4.056 1.00 96.81 132 THR A N 1
ATOM 1073 C CA . THR A 1 132 ? 7.833 0.963 4.696 1.00 96.81 132 THR A CA 1
ATOM 1074 C C . THR A 1 132 ? 8.166 -0.355 5.374 1.00 96.81 132 THR A C 1
ATOM 1076 O O . THR A 1 132 ? 9.282 -0.845 5.227 1.00 96.81 132 THR A O 1
ATOM 1079 N N . MET A 1 133 ? 7.233 -0.964 6.103 1.00 96.88 133 MET A N 1
ATOM 1080 C CA . MET A 1 133 ? 7.506 -2.239 6.772 1.00 96.88 133 MET A CA 1
ATOM 1081 C C . MET A 1 133 ? 7.746 -3.382 5.776 1.00 96.88 133 MET A C 1
ATOM 1083 O O . MET A 1 133 ? 8.617 -4.217 6.022 1.00 96.88 133 MET A O 1
ATOM 1087 N N . LEU A 1 134 ? 7.015 -3.394 4.656 1.00 97.56 134 LEU A N 1
ATOM 1088 C CA . LEU A 1 134 ? 7.080 -4.461 3.655 1.00 97.56 134 LEU A CA 1
ATOM 1089 C C . LEU A 1 134 ? 8.207 -4.285 2.623 1.00 97.56 134 LEU A C 1
ATOM 1091 O O . LEU A 1 134 ? 8.808 -5.276 2.223 1.00 97.56 134 LEU A O 1
ATOM 1095 N N . MET A 1 135 ? 8.496 -3.053 2.193 1.00 96.00 135 MET A N 1
ATOM 1096 C CA . MET A 1 135 ? 9.363 -2.762 1.039 1.00 96.00 135 MET A CA 1
ATOM 1097 C C . MET A 1 135 ? 10.676 -2.059 1.391 1.00 96.00 135 MET A C 1
ATOM 1099 O O . MET A 1 135 ? 11.415 -1.676 0.488 1.00 96.00 135 MET A O 1
ATOM 1103 N N . ASN A 1 136 ? 11.001 -1.857 2.673 1.00 91.56 136 ASN A N 1
ATOM 1104 C CA . ASN A 1 136 ? 12.322 -1.313 2.990 1.00 91.56 136 ASN A CA 1
ATOM 1105 C C . ASN A 1 136 ? 13.437 -2.309 2.583 1.00 91.56 136 ASN A C 1
ATOM 1107 O O . ASN A 1 136 ? 13.234 -3.527 2.676 1.00 91.56 136 ASN A O 1
ATOM 1111 N N . PRO A 1 137 ? 14.632 -1.822 2.198 1.00 90.31 137 PRO A N 1
ATOM 1112 C CA . PRO A 1 137 ? 15.723 -2.681 1.730 1.00 90.31 137 PRO A CA 1
ATOM 1113 C C . PRO A 1 137 ? 16.148 -3.776 2.719 1.00 90.31 137 PRO A C 1
ATOM 1115 O O . PRO A 1 137 ? 16.562 -4.854 2.300 1.00 90.31 137 PRO A O 1
ATOM 1118 N N . VAL A 1 138 ? 16.021 -3.541 4.031 1.00 90.75 138 VAL A N 1
ATOM 1119 C CA . VAL A 1 138 ? 16.371 -4.531 5.063 1.00 90.75 138 VAL A CA 1
ATOM 1120 C C . VAL A 1 138 ? 15.388 -5.702 5.055 1.00 90.75 138 VAL A C 1
ATOM 1122 O O . VAL A 1 138 ? 15.820 -6.854 5.087 1.00 90.75 138 VAL A O 1
ATOM 1125 N N . THR A 1 139 ? 14.082 -5.429 4.983 1.00 93.75 139 THR A N 1
ATOM 1126 C CA . THR A 1 139 ? 13.034 -6.452 4.874 1.00 93.75 139 THR A CA 1
ATOM 1127 C C . THR A 1 139 ? 13.192 -7.238 3.576 1.00 93.75 139 THR A C 1
ATOM 1129 O O . THR A 1 139 ? 13.193 -8.466 3.621 1.00 93.75 139 THR A O 1
ATOM 1132 N N . LEU A 1 140 ? 13.381 -6.553 2.442 1.00 95.56 140 LEU A N 1
ATOM 1133 C CA . LEU A 1 140 ? 13.533 -7.202 1.136 1.00 95.56 140 LEU A CA 1
ATOM 1134 C C . LEU A 1 140 ? 14.781 -8.091 1.082 1.00 95.56 140 LEU A C 1
ATOM 1136 O O . LEU A 1 140 ? 14.691 -9.243 0.662 1.00 95.56 140 LEU A O 1
ATOM 1140 N N . ARG A 1 141 ? 15.922 -7.605 1.592 1.00 94.00 141 ARG A N 1
ATOM 1141 C CA . ARG A 1 141 ? 17.140 -8.415 1.734 1.00 94.00 141 ARG A CA 1
ATOM 1142 C C . ARG A 1 141 ? 16.889 -9.646 2.594 1.00 94.00 141 ARG A C 1
ATOM 1144 O O . ARG A 1 141 ? 17.275 -10.736 2.209 1.00 94.00 141 ARG A O 1
ATOM 1151 N N . ARG A 1 142 ? 16.228 -9.487 3.741 1.00 93.44 142 ARG A N 1
ATOM 1152 C CA . ARG A 1 142 ? 15.958 -10.599 4.659 1.00 93.44 142 ARG A CA 1
ATOM 1153 C C . ARG A 1 142 ? 15.076 -11.674 4.022 1.00 93.44 142 ARG A C 1
ATOM 1155 O O . ARG A 1 142 ? 15.313 -12.851 4.250 1.00 93.44 142 ARG A O 1
ATOM 1162 N N . ILE A 1 143 ? 14.075 -11.286 3.233 1.00 95.75 143 ILE A N 1
ATOM 1163 C CA . ILE A 1 143 ? 13.244 -12.239 2.481 1.00 95.75 143 ILE A CA 1
ATOM 1164 C C . ILE A 1 143 ? 14.095 -12.996 1.473 1.00 95.75 143 ILE A C 1
ATOM 1166 O O . ILE A 1 143 ? 14.034 -14.218 1.435 1.00 95.75 143 ILE A O 1
ATOM 1170 N N . TYR A 1 144 ? 14.935 -12.280 0.731 1.00 94.88 144 TYR A N 1
ATOM 1171 C CA . TYR A 1 144 ? 15.845 -12.897 -0.222 1.00 94.88 144 TYR A CA 1
ATOM 1172 C C . TYR A 1 144 ? 16.845 -13.851 0.458 1.00 94.88 144 TYR A C 1
ATOM 1174 O O . TYR A 1 144 ? 17.061 -14.961 -0.013 1.00 94.88 144 TYR A O 1
ATOM 1182 N N . ASP A 1 145 ? 17.388 -13.479 1.620 1.00 93.69 145 ASP A N 1
ATOM 1183 C CA . ASP A 1 145 ? 18.275 -14.343 2.405 1.00 93.69 145 ASP A CA 1
ATOM 1184 C C . ASP A 1 145 ? 17.535 -15.581 2.949 1.00 93.69 145 ASP A C 1
ATOM 1186 O O . ASP A 1 145 ? 18.107 -16.669 2.990 1.00 93.69 145 ASP A O 1
ATOM 1190 N N . ASN A 1 146 ? 16.260 -15.458 3.341 1.00 93.69 146 ASN A N 1
ATOM 1191 C CA . ASN A 1 146 ? 15.442 -16.580 3.823 1.00 93.69 146 ASN A CA 1
ATOM 1192 C C . ASN A 1 146 ? 15.273 -17.692 2.774 1.00 93.69 146 ASN A C 1
ATOM 1194 O O . ASN A 1 146 ? 15.106 -18.856 3.151 1.00 93.69 146 ASN A O 1
ATOM 1198 N N . GLU A 1 147 ? 15.367 -17.362 1.483 1.00 93.25 147 GLU A N 1
ATOM 1199 C CA . GLU A 1 147 ? 15.401 -18.350 0.398 1.00 93.25 147 GLU A CA 1
ATOM 1200 C C . GLU A 1 147 ? 16.653 -19.244 0.482 1.00 93.25 147 GLU A C 1
ATOM 1202 O O . GLU A 1 147 ? 16.586 -20.414 0.125 1.00 93.25 147 GLU A O 1
ATOM 1207 N N . LEU A 1 148 ? 17.774 -18.748 1.028 1.00 92.12 148 LEU A N 1
ATOM 1208 C CA . LEU A 1 148 ? 18.998 -19.534 1.256 1.00 92.12 148 LEU A CA 1
ATOM 1209 C C . LEU A 1 148 ? 18.955 -20.360 2.548 1.00 92.12 148 LEU A C 1
ATOM 1211 O O . LEU A 1 148 ? 19.612 -21.397 2.639 1.00 92.12 148 LEU A O 1
ATOM 1215 N N . TYR A 1 149 ? 18.196 -19.914 3.553 1.00 88.50 149 TYR A N 1
ATOM 1216 C CA . TYR A 1 149 ? 17.980 -20.679 4.788 1.00 88.50 149 TYR A CA 1
ATOM 1217 C C . TYR A 1 149 ? 17.025 -21.864 4.592 1.00 88.50 149 TYR A C 1
ATOM 1219 O O . TYR A 1 149 ? 16.963 -22.746 5.450 1.00 88.50 149 TYR A O 1
ATOM 1227 N N . THR A 1 150 ? 16.289 -21.890 3.480 1.00 88.69 150 THR A N 1
ATOM 1228 C CA . THR A 1 150 ? 15.281 -22.906 3.184 1.00 88.69 150 THR A CA 1
ATOM 1229 C C . THR A 1 150 ? 15.800 -23.846 2.091 1.00 88.69 150 THR A C 1
ATOM 1231 O O . THR A 1 150 ? 16.223 -23.378 1.037 1.00 88.69 150 THR A O 1
ATOM 1234 N N . PRO A 1 151 ? 15.803 -25.176 2.297 1.00 90.69 151 PRO A N 1
ATOM 1235 C CA . PRO A 1 151 ? 16.187 -26.125 1.255 1.00 90.69 151 PRO A CA 1
ATOM 1236 C C . PRO A 1 151 ? 15.374 -25.929 -0.031 1.00 90.69 151 PRO A C 1
ATOM 1238 O O . PRO A 1 151 ? 14.168 -25.721 0.030 1.00 90.69 151 PRO A O 1
ATOM 1241 N N . ALA A 1 152 ? 16.006 -26.074 -1.199 1.00 89.25 152 ALA A N 1
ATOM 1242 C CA . ALA A 1 152 ? 15.381 -25.791 -2.500 1.00 89.25 152 ALA A CA 1
ATOM 1243 C C . ALA A 1 152 ? 14.128 -26.635 -2.825 1.00 89.25 152 ALA A C 1
ATOM 1245 O O . ALA A 1 152 ? 13.378 -26.307 -3.738 1.00 89.25 152 ALA A O 1
ATOM 1246 N N . ASN A 1 153 ? 13.910 -27.741 -2.109 1.00 91.19 153 ASN A N 1
ATOM 1247 C CA . ASN A 1 153 ? 12.723 -28.586 -2.231 1.00 91.19 153 ASN A CA 1
ATOM 1248 C C . ASN A 1 153 ? 11.601 -28.223 -1.239 1.00 91.19 153 ASN A C 1
ATOM 1250 O O . ASN A 1 153 ? 10.607 -28.946 -1.169 1.00 91.19 153 ASN A O 1
ATOM 1254 N N . GLN A 1 154 ? 11.769 -27.165 -0.448 1.00 93.50 154 GLN A N 1
ATOM 1255 C CA . GLN A 1 154 ? 10.784 -26.663 0.502 1.00 93.50 154 GLN A CA 1
ATOM 1256 C C . GLN A 1 154 ? 10.245 -25.311 0.039 1.00 93.50 154 GLN A C 1
ATOM 1258 O O . GLN A 1 154 ? 10.936 -24.527 -0.607 1.00 93.50 154 GLN A O 1
ATOM 1263 N N . ASP A 1 155 ? 8.983 -25.059 0.365 1.00 95.31 155 ASP A N 1
ATOM 1264 C CA . ASP A 1 155 ? 8.310 -23.810 0.034 1.00 95.31 155 ASP A CA 1
ATOM 1265 C C . ASP A 1 155 ? 8.843 -22.647 0.886 1.00 95.31 155 ASP A C 1
ATOM 1267 O O . ASP A 1 155 ? 9.104 -22.794 2.082 1.00 95.31 155 ASP A O 1
ATOM 1271 N N . VAL A 1 156 ? 8.973 -21.475 0.268 1.00 95.88 156 VAL A N 1
ATOM 1272 C CA . VAL A 1 156 ? 9.438 -20.238 0.896 1.00 95.88 156 VAL A CA 1
ATOM 1273 C C . VAL A 1 156 ? 8.720 -19.053 0.255 1.00 95.88 156 VAL A C 1
ATOM 1275 O O . VAL A 1 156 ? 8.452 -19.051 -0.946 1.00 95.88 156 VAL A O 1
ATOM 1278 N N . LEU A 1 157 ? 8.402 -18.026 1.049 1.00 97.38 157 LEU A N 1
ATOM 1279 C CA . LEU A 1 157 ? 7.941 -16.755 0.492 1.00 97.38 157 LEU A CA 1
ATOM 1280 C C . LEU A 1 157 ? 9.122 -16.090 -0.222 1.00 97.38 157 LEU A C 1
ATOM 1282 O O . LEU A 1 157 ? 10.059 -15.644 0.438 1.00 97.38 157 LEU A O 1
ATOM 1286 N N . THR A 1 158 ? 9.058 -16.016 -1.549 1.00 97.12 158 THR A N 1
ATOM 1287 C CA . THR A 1 158 ? 10.134 -15.430 -2.358 1.00 97.12 158 THR A CA 1
ATOM 1288 C C . THR A 1 158 ? 9.996 -13.916 -2.494 1.00 97.12 158 THR A C 1
ATOM 1290 O O . THR A 1 158 ? 8.902 -13.348 -2.381 1.00 97.12 158 THR A O 1
ATOM 1293 N N . LEU A 1 159 ? 11.110 -13.246 -2.788 1.00 96.25 159 LEU A N 1
ATOM 1294 C CA . LEU A 1 159 ? 11.124 -11.807 -3.044 1.00 96.25 159 LEU A CA 1
ATOM 1295 C C . LEU A 1 159 ? 10.210 -11.395 -4.227 1.00 96.25 159 LEU A C 1
ATOM 1297 O O . LEU A 1 159 ? 9.428 -10.453 -4.048 1.00 96.25 159 LEU A O 1
ATOM 1301 N N . PRO A 1 160 ? 10.215 -12.076 -5.397 1.00 97.88 160 PRO A N 1
ATOM 1302 C CA . PRO A 1 160 ? 9.266 -11.787 -6.474 1.00 97.88 160 PRO A CA 1
ATOM 1303 C C . PRO A 1 160 ? 7.802 -11.982 -6.063 1.00 97.88 160 PRO A C 1
ATOM 1305 O O . PRO A 1 160 ? 6.963 -11.163 -6.429 1.00 97.88 160 PRO A O 1
ATOM 1308 N N . GLU A 1 161 ? 7.487 -13.018 -5.274 1.00 98.31 161 GLU A N 1
ATOM 1309 C CA . GLU A 1 161 ? 6.117 -13.266 -4.800 1.00 98.31 161 GLU A CA 1
ATOM 1310 C C . GLU A 1 161 ? 5.598 -12.101 -3.940 1.00 98.31 161 GLU A C 1
ATOM 1312 O O . GLU A 1 161 ? 4.475 -11.632 -4.148 1.00 98.31 161 GLU A O 1
ATOM 1317 N N . LEU A 1 162 ? 6.418 -11.600 -3.004 1.00 98.50 162 LEU A N 1
ATOM 1318 C CA . LEU A 1 162 ? 6.061 -10.448 -2.172 1.00 98.50 162 LEU A CA 1
ATOM 1319 C C . LEU A 1 162 ? 5.774 -9.212 -3.032 1.00 98.50 162 LEU A C 1
ATOM 1321 O O . LEU A 1 162 ? 4.717 -8.589 -2.889 1.00 98.50 162 LEU A O 1
ATOM 1325 N N . LEU A 1 163 ? 6.730 -8.840 -3.890 1.00 98.44 163 LEU A N 1
ATOM 1326 C CA . LEU A 1 163 ? 6.623 -7.636 -4.711 1.00 98.44 163 LEU A CA 1
ATOM 1327 C C . LEU A 1 163 ? 5.416 -7.732 -5.649 1.00 98.44 163 LEU A C 1
ATOM 1329 O O . LEU A 1 163 ? 4.701 -6.744 -5.830 1.00 98.44 163 LEU A O 1
ATOM 1333 N N . GLU A 1 164 ? 5.144 -8.911 -6.215 1.00 98.44 164 GLU A N 1
ATOM 1334 C CA . GLU A 1 164 ? 3.991 -9.124 -7.087 1.00 98.44 164 GLU A CA 1
ATOM 1335 C C . GLU A 1 164 ? 2.668 -8.961 -6.342 1.00 98.44 164 GLU A C 1
ATOM 1337 O O . GLU A 1 164 ? 1.797 -8.224 -6.802 1.00 98.44 164 GLU A O 1
ATOM 1342 N N . LYS A 1 165 ? 2.521 -9.581 -5.163 1.00 98.56 165 LYS A N 1
ATOM 1343 C CA . LYS A 1 165 ? 1.306 -9.451 -4.342 1.00 98.56 165 LYS A CA 1
ATOM 1344 C C . LYS A 1 165 ? 1.019 -7.995 -3.967 1.00 98.56 165 LYS A C 1
ATOM 1346 O O . LYS A 1 165 ? -0.135 -7.567 -4.035 1.00 98.56 165 LYS A O 1
ATOM 1351 N N . ILE A 1 166 ? 2.048 -7.223 -3.607 1.00 98.75 166 ILE A N 1
ATOM 1352 C CA . ILE A 1 166 ? 1.908 -5.792 -3.292 1.00 98.75 166 ILE A CA 1
ATOM 1353 C C . ILE A 1 166 ? 1.471 -5.009 -4.537 1.00 98.75 166 ILE A C 1
ATOM 1355 O O . ILE A 1 166 ? 0.446 -4.323 -4.498 1.00 98.75 166 ILE A O 1
ATOM 1359 N N . LYS A 1 167 ? 2.199 -5.144 -5.654 1.00 98.69 167 LYS A N 1
ATOM 1360 C CA . LYS A 1 167 ? 1.894 -4.452 -6.916 1.00 98.69 167 LYS A CA 1
ATOM 1361 C C . LYS A 1 167 ? 0.478 -4.775 -7.396 1.00 98.69 167 LYS A C 1
ATOM 1363 O O . LYS A 1 167 ? -0.294 -3.858 -7.671 1.00 98.69 167 LYS A O 1
ATOM 1368 N N . ALA A 1 168 ? 0.115 -6.056 -7.453 1.00 98.50 168 ALA A N 1
ATOM 1369 C CA . ALA A 1 168 ? -1.199 -6.508 -7.901 1.00 98.50 168 ALA A CA 1
ATOM 1370 C C . ALA A 1 168 ? -2.331 -5.929 -7.037 1.00 98.50 168 ALA A C 1
ATOM 1372 O O . ALA A 1 168 ? -3.346 -5.476 -7.565 1.00 98.50 168 ALA A O 1
ATOM 1373 N N . ALA A 1 169 ? -2.145 -5.870 -5.714 1.00 98.62 169 ALA A N 1
ATOM 1374 C CA . ALA A 1 169 ? -3.135 -5.295 -4.811 1.00 98.62 169 ALA A CA 1
ATOM 1375 C C . ALA A 1 169 ? -3.280 -3.773 -4.957 1.00 98.62 169 ALA A C 1
ATOM 1377 O O . ALA A 1 169 ? -4.389 -3.253 -4.831 1.00 98.62 169 ALA A O 1
ATOM 1378 N N . ILE A 1 170 ? -2.191 -3.044 -5.211 1.00 98.81 170 ILE A N 1
ATOM 1379 C CA . ILE A 1 170 ? -2.182 -1.573 -5.316 1.00 98.81 170 ILE A CA 1
ATOM 1380 C C . ILE A 1 170 ? -2.668 -1.085 -6.687 1.00 98.81 170 ILE A C 1
ATOM 1382 O O . ILE A 1 170 ? -3.311 -0.039 -6.786 1.00 98.81 170 ILE A O 1
ATOM 1386 N N . TRP A 1 171 ? -2.413 -1.859 -7.739 1.00 98.62 171 TRP A N 1
ATOM 1387 C CA . TRP A 1 171 ? -2.714 -1.497 -9.126 1.00 98.62 171 TRP A CA 1
ATOM 1388 C C . TRP A 1 171 ? -3.847 -2.324 -9.741 1.00 98.62 171 TRP A C 1
ATOM 1390 O O . TRP A 1 171 ? -3.986 -2.372 -10.961 1.00 98.62 171 TRP A O 1
ATOM 1400 N N . SER A 1 172 ? -4.679 -2.955 -8.909 1.00 97.81 172 SER A N 1
ATOM 1401 C CA . SER A 1 172 ? -5.789 -3.820 -9.337 1.00 97.81 172 SER A CA 1
ATOM 1402 C C . SER A 1 172 ? -6.769 -3.158 -10.318 1.00 97.81 172 SER A C 1
ATOM 1404 O O . SER A 1 172 ? -7.422 -3.829 -11.112 1.00 97.81 172 SER A O 1
ATOM 1406 N N . GLU A 1 173 ? -6.870 -1.831 -10.289 1.00 96.50 173 GLU A N 1
ATOM 1407 C CA . GLU A 1 173 ? -7.706 -1.035 -11.180 1.00 96.50 173 GLU A CA 1
ATOM 1408 C C . GLU A 1 173 ? -7.215 -1.072 -12.629 1.00 96.50 173 GLU A C 1
ATOM 1410 O O . GLU A 1 173 ? -8.032 -0.931 -13.536 1.00 96.50 173 GLU A O 1
ATOM 1415 N N . LEU A 1 174 ? -5.916 -1.308 -12.859 1.00 95.75 174 LEU A N 1
ATOM 1416 C CA . LEU A 1 174 ? -5.344 -1.419 -14.205 1.00 95.75 174 LEU A CA 1
ATOM 1417 C C . LEU A 1 174 ? -5.790 -2.696 -14.936 1.00 95.75 174 LEU A C 1
ATOM 1419 O O . LEU A 1 174 ? -5.708 -2.753 -16.159 1.00 95.75 174 LEU A O 1
ATOM 1423 N N . GLU A 1 175 ? -6.295 -3.701 -14.214 1.00 90.94 175 GLU A N 1
ATOM 1424 C CA . GLU A 1 175 ? -6.839 -4.934 -14.808 1.00 90.94 175 GLU A CA 1
ATOM 1425 C C . GLU A 1 175 ? -8.208 -4.716 -15.464 1.00 90.94 175 GLU A C 1
ATOM 1427 O O . GLU A 1 175 ? -8.689 -5.541 -16.243 1.00 90.94 175 GLU A O 1
ATOM 1432 N N . ARG A 1 176 ? -8.878 -3.609 -15.132 1.00 85.69 176 ARG A N 1
ATOM 1433 C CA . ARG A 1 176 ? -10.230 -3.311 -15.599 1.00 85.69 176 ARG A CA 1
ATOM 1434 C C . ARG A 1 176 ? -10.153 -2.283 -16.714 1.00 85.69 176 ARG A C 1
ATOM 1436 O O . ARG A 1 176 ? -9.623 -1.190 -16.537 1.00 85.69 176 ARG A O 1
ATOM 1443 N N . ARG A 1 177 ? -10.744 -2.598 -17.866 1.00 83.56 177 ARG A N 1
ATOM 1444 C CA . ARG A 1 177 ? -11.011 -1.568 -18.877 1.00 83.56 177 ARG A CA 1
ATOM 1445 C C . ARG A 1 177 ? -12.178 -0.693 -18.413 1.00 83.56 177 ARG A C 1
ATOM 1447 O O . ARG A 1 177 ? -13.097 -1.236 -17.800 1.00 83.56 177 ARG A O 1
ATOM 1454 N N . PRO A 1 178 ? -12.181 0.617 -18.727 1.00 86.56 178 PRO A N 1
ATOM 1455 C CA . PRO A 1 178 ? -13.319 1.475 -18.432 1.00 8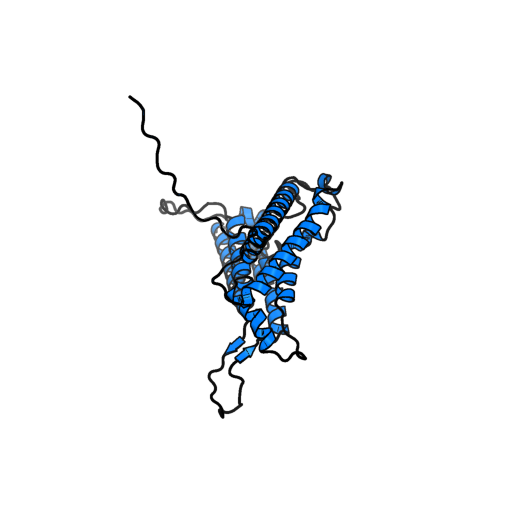6.56 178 PRO A CA 1
ATOM 1456 C C . PRO A 1 178 ? -14.598 0.919 -19.063 1.00 86.56 178 PRO A C 1
ATOM 1458 O O . PRO A 1 178 ? -14.727 0.883 -20.287 1.00 86.56 178 PRO A O 1
ATOM 1461 N N . ASP A 1 179 ? -15.522 0.462 -18.223 1.00 87.75 179 ASP A N 1
ATOM 1462 C CA . ASP A 1 179 ? -16.799 -0.153 -18.608 1.00 87.75 179 ASP A CA 1
ATOM 1463 C C . ASP A 1 179 ? -17.914 0.885 -18.798 1.00 87.75 179 ASP A C 1
ATOM 1465 O O . ASP A 1 179 ? -18.935 0.627 -19.436 1.00 87.75 179 ASP A O 1
ATOM 1469 N N . LYS A 1 180 ? -17.699 2.081 -18.256 1.00 91.69 180 LYS A N 1
ATOM 1470 C CA . LYS A 1 180 ? -18.593 3.232 -18.318 1.00 91.69 180 LYS A CA 1
ATOM 1471 C C . LYS A 1 180 ? -17.791 4.526 -18.348 1.00 91.69 180 LYS A C 1
ATOM 1473 O O . LYS A 1 180 ? -16.584 4.542 -18.119 1.00 91.69 180 LYS A O 1
ATOM 1478 N N . ARG A 1 181 ? -18.493 5.637 -18.561 1.00 94.50 181 ARG A N 1
ATOM 1479 C CA . ARG A 1 181 ? -17.919 6.974 -18.411 1.00 94.50 181 ARG A CA 1
ATOM 1480 C C . ARG A 1 181 ? -17.802 7.340 -16.930 1.00 94.50 181 ARG A C 1
ATOM 1482 O O . ARG A 1 181 ? -18.814 7.467 -16.238 1.00 94.50 181 ARG A O 1
ATOM 1489 N N . TYR A 1 182 ? -16.577 7.527 -16.455 1.00 96.19 182 TYR A N 1
ATOM 1490 C CA . TYR A 1 182 ? -16.286 7.987 -15.100 1.00 96.19 182 TYR A CA 1
ATOM 1491 C C . TYR A 1 182 ? -16.357 9.513 -15.004 1.00 96.19 182 TYR A C 1
ATOM 1493 O O . TYR A 1 182 ? -16.264 10.239 -15.996 1.00 96.19 182 TYR A O 1
ATOM 1501 N N . THR A 1 183 ? -16.549 10.017 -13.787 1.00 96.88 183 THR A N 1
ATOM 1502 C CA . THR A 1 183 ? -16.640 11.458 -13.516 1.00 96.88 183 THR A CA 1
ATOM 1503 C C . THR A 1 183 ? -15.758 11.837 -12.337 1.00 96.88 183 THR A C 1
ATOM 1505 O O . THR A 1 183 ? -15.355 10.988 -11.550 1.00 96.88 183 THR A O 1
ATOM 1508 N N . ALA A 1 184 ? -15.503 13.132 -12.144 1.00 96.19 184 ALA A N 1
ATOM 1509 C CA . ALA A 1 184 ? -14.726 13.610 -10.997 1.00 96.19 184 ALA A CA 1
ATOM 1510 C C . ALA A 1 184 ? -15.321 13.201 -9.629 1.00 96.19 184 ALA A C 1
ATOM 1512 O O . ALA A 1 184 ? -14.599 13.137 -8.637 1.00 96.19 184 ALA A O 1
ATOM 1513 N N . ARG A 1 185 ? -16.633 12.921 -9.567 1.00 94.81 185 ARG A N 1
ATOM 1514 C CA . ARG A 1 185 ? -17.355 12.492 -8.354 1.00 94.81 185 ARG A CA 1
ATOM 1515 C C . ARG A 1 185 ? -17.576 10.980 -8.274 1.00 94.81 185 ARG A C 1
ATOM 1517 O O . ARG A 1 185 ? -17.996 10.494 -7.232 1.00 94.81 185 ARG A O 1
ATOM 1524 N N . ASN A 1 186 ? -17.294 10.260 -9.354 1.00 95.44 186 ASN A N 1
ATOM 1525 C CA . ASN A 1 186 ? -17.321 8.806 -9.431 1.00 95.44 186 ASN A CA 1
ATOM 1526 C C . ASN A 1 186 ? -16.130 8.357 -10.294 1.00 95.44 186 ASN A C 1
ATOM 1528 O O . ASN A 1 186 ? -16.329 8.031 -11.472 1.00 95.44 186 ASN A O 1
ATOM 1532 N N . PRO A 1 187 ? -14.897 8.487 -9.768 1.00 96.50 187 PRO A N 1
ATOM 1533 C CA . PRO A 1 187 ? -13.689 8.243 -10.539 1.00 96.50 187 PRO A CA 1
ATOM 1534 C C . PRO A 1 187 ? -13.435 6.743 -10.717 1.00 96.50 187 PRO A C 1
ATOM 1536 O O . PRO A 1 187 ? -13.925 5.929 -9.938 1.00 96.50 187 PRO A O 1
ATOM 1539 N N . MET A 1 188 ? -12.642 6.381 -11.725 1.00 95.88 188 MET A N 1
ATOM 1540 C CA . MET A 1 188 ? -12.237 4.986 -11.945 1.00 95.88 188 MET A CA 1
ATOM 1541 C C . MET A 1 188 ? -11.301 4.486 -10.844 1.00 95.88 188 MET A C 1
ATOM 1543 O O . MET A 1 188 ? -11.479 3.385 -10.332 1.00 95.88 188 MET A O 1
ATOM 1547 N N . ILE A 1 189 ? -10.314 5.306 -10.478 1.00 97.44 189 ILE A N 1
ATOM 1548 C CA . ILE A 1 189 ? -9.405 5.053 -9.360 1.00 97.44 189 ILE A CA 1
ATOM 1549 C C . ILE A 1 189 ? -9.757 6.058 -8.272 1.00 97.44 189 ILE A C 1
ATOM 1551 O O . ILE A 1 189 ? -9.829 7.255 -8.549 1.00 97.44 189 ILE A O 1
ATOM 1555 N N . SER A 1 190 ? -9.995 5.616 -7.041 1.00 97.31 190 SER A N 1
ATOM 1556 C CA . SER A 1 190 ? -10.347 6.538 -5.957 1.00 97.31 190 SER A CA 1
ATOM 1557 C C . SER A 1 190 ? -9.174 7.450 -5.571 1.00 97.31 190 SER A C 1
ATOM 1559 O O . SER A 1 190 ? -8.021 7.217 -5.936 1.00 97.31 190 SER A O 1
ATOM 1561 N N . ASN A 1 191 ? -9.447 8.519 -4.818 1.00 95.88 191 ASN A N 1
ATOM 1562 C CA . ASN A 1 191 ? -8.381 9.419 -4.369 1.00 95.88 191 ASN A CA 1
ATOM 1563 C C . ASN A 1 191 ? -7.383 8.737 -3.410 1.00 95.88 191 ASN A C 1
ATOM 1565 O O . ASN A 1 191 ? -6.188 8.991 -3.527 1.00 95.88 191 ASN A O 1
ATOM 1569 N N . LEU A 1 192 ? -7.841 7.835 -2.538 1.00 97.75 192 LEU A N 1
ATOM 1570 C CA . LEU A 1 192 ? -6.988 7.086 -1.614 1.00 97.75 192 LEU A CA 1
ATOM 1571 C C . LEU A 1 192 ? -6.108 6.097 -2.379 1.00 97.75 192 LEU A C 1
ATOM 1573 O O . LEU A 1 192 ? -4.908 6.001 -2.130 1.00 97.75 192 LEU A O 1
ATOM 1577 N N . ARG A 1 193 ? -6.685 5.426 -3.381 1.00 98.25 193 ARG A N 1
ATOM 1578 C CA . ARG A 1 193 ? -5.970 4.485 -4.248 1.00 98.25 193 ARG A CA 1
ATOM 1579 C C . ARG A 1 193 ? -4.911 5.171 -5.102 1.00 98.25 193 ARG A C 1
ATOM 1581 O O . ARG A 1 193 ? -3.799 4.663 -5.192 1.00 98.25 193 ARG A O 1
ATOM 1588 N N . ARG A 1 194 ? -5.197 6.353 -5.662 1.00 98.50 194 ARG A N 1
ATOM 1589 C CA . ARG A 1 194 ? -4.191 7.146 -6.395 1.00 98.50 194 ARG A CA 1
ATOM 1590 C C . ARG A 1 194 ? -3.012 7.547 -5.507 1.00 98.50 194 ARG A C 1
ATOM 1592 O O . ARG A 1 194 ? -1.870 7.431 -5.945 1.00 98.50 194 ARG A O 1
ATOM 1599 N N . ASN A 1 195 ? -3.273 7.960 -4.265 1.00 98.12 195 ASN A N 1
ATOM 1600 C CA . ASN A 1 195 ? -2.214 8.293 -3.311 1.00 98.12 195 ASN A CA 1
ATOM 1601 C C . ASN A 1 195 ? -1.339 7.066 -2.994 1.00 98.12 195 ASN A C 1
ATOM 1603 O O . ASN A 1 195 ? -0.117 7.146 -3.095 1.00 98.12 195 ASN A O 1
ATOM 1607 N N . LEU A 1 196 ? -1.953 5.909 -2.719 1.00 98.75 196 LEU A N 1
ATOM 1608 C CA . LEU A 1 196 ? -1.237 4.649 -2.486 1.00 98.75 196 LEU A CA 1
ATOM 1609 C C . LEU A 1 196 ? -0.404 4.201 -3.698 1.00 98.75 196 LEU A C 1
ATOM 1611 O O . LEU A 1 196 ? 0.747 3.796 -3.549 1.00 98.75 196 LEU A O 1
ATOM 1615 N N . GLN A 1 197 ? -0.975 4.280 -4.901 1.00 98.81 197 GLN A N 1
ATOM 1616 C CA . GLN A 1 197 ? -0.280 3.972 -6.153 1.00 98.81 197 GLN A CA 1
ATOM 1617 C C . GLN A 1 197 ? 0.932 4.877 -6.358 1.00 98.81 197 GLN A C 1
ATOM 1619 O O . GLN A 1 197 ? 1.993 4.402 -6.762 1.00 98.81 197 GLN A O 1
ATOM 1624 N N . ARG A 1 198 ? 0.788 6.170 -6.049 1.00 98.50 198 ARG A N 1
ATOM 1625 C CA . ARG A 1 198 ? 1.884 7.129 -6.134 1.00 98.50 198 ARG A CA 1
ATOM 1626 C C . ARG A 1 198 ? 2.995 6.801 -5.139 1.00 98.50 198 ARG A C 1
ATOM 1628 O O . ARG A 1 198 ? 4.144 6.735 -5.550 1.00 98.50 198 ARG A O 1
ATOM 1635 N N . GLU A 1 199 ? 2.656 6.533 -3.883 1.00 98.50 199 GLU A N 1
ATOM 1636 C CA . GLU A 1 199 ? 3.618 6.128 -2.849 1.00 98.50 199 GLU A CA 1
ATOM 1637 C C . GLU A 1 199 ? 4.388 4.857 -3.242 1.00 98.50 199 GLU A C 1
ATOM 1639 O O . GLU A 1 199 ? 5.608 4.789 -3.111 1.00 98.50 199 GLU A O 1
ATOM 1644 N N . HIS A 1 200 ? 3.687 3.845 -3.756 1.00 98.75 200 HIS A N 1
ATOM 1645 C CA . HIS A 1 200 ? 4.320 2.623 -4.244 1.00 98.75 200 HIS A CA 1
ATOM 1646 C C . HIS A 1 200 ? 5.246 2.885 -5.436 1.00 98.75 200 HIS A C 1
ATOM 1648 O O . HIS A 1 200 ? 6.334 2.319 -5.504 1.00 98.75 200 HIS A O 1
ATOM 1654 N N . LEU A 1 201 ? 4.822 3.734 -6.378 1.00 98.62 201 LEU A N 1
ATOM 1655 C CA . LEU A 1 201 ? 5.631 4.102 -7.536 1.00 98.62 201 LEU A CA 1
ATOM 1656 C C . LEU A 1 201 ? 6.937 4.786 -7.121 1.00 98.62 201 LEU A C 1
ATOM 1658 O O . LEU A 1 201 ? 7.987 4.385 -7.609 1.00 98.62 201 LEU A O 1
ATOM 1662 N N . GLU A 1 202 ? 6.885 5.777 -6.228 1.00 97.31 202 GLU A N 1
ATOM 1663 C CA . GLU A 1 202 ? 8.100 6.463 -5.760 1.00 97.31 202 GLU A CA 1
ATOM 1664 C C . GLU A 1 202 ? 9.067 5.468 -5.102 1.00 97.31 202 GLU A C 1
ATOM 1666 O O . GLU A 1 202 ? 10.242 5.441 -5.442 1.00 97.31 202 GLU A O 1
ATOM 1671 N N . ARG A 1 203 ? 8.567 4.532 -4.284 1.00 96.69 203 ARG A N 1
ATOM 1672 C CA . ARG A 1 203 ? 9.406 3.481 -3.680 1.00 96.69 203 ARG A CA 1
ATOM 1673 C C . ARG A 1 203 ? 10.033 2.539 -4.699 1.00 96.69 203 ARG A C 1
ATOM 1675 O O . ARG A 1 203 ? 11.169 2.120 -4.510 1.00 96.69 203 ARG A O 1
ATOM 1682 N N . LEU A 1 204 ? 9.306 2.167 -5.753 1.00 97.19 204 LEU A N 1
ATOM 1683 C CA . LEU A 1 204 ? 9.883 1.369 -6.835 1.00 97.19 204 LEU A CA 1
ATOM 1684 C C . LEU A 1 204 ? 10.973 2.144 -7.574 1.00 97.19 204 LEU A C 1
ATOM 1686 O O . LEU A 1 204 ? 11.984 1.547 -7.928 1.00 97.19 204 LEU A O 1
ATOM 1690 N N . ILE A 1 205 ? 10.778 3.446 -7.799 1.00 95.62 205 ILE A N 1
ATOM 1691 C CA . ILE A 1 205 ? 11.798 4.311 -8.397 1.00 95.62 205 ILE A CA 1
ATOM 1692 C C . ILE A 1 205 ? 13.028 4.347 -7.488 1.00 95.62 205 ILE A C 1
ATOM 1694 O O . ILE A 1 205 ? 14.114 4.047 -7.975 1.00 95.62 205 ILE A O 1
ATOM 1698 N N . ASP A 1 206 ? 12.861 4.596 -6.190 1.00 92.62 206 ASP A N 1
ATOM 1699 C CA . ASP A 1 206 ? 13.961 4.624 -5.219 1.00 92.62 206 ASP A CA 1
ATOM 1700 C C . ASP A 1 206 ? 14.731 3.295 -5.196 1.00 92.62 206 ASP A C 1
ATOM 1702 O O . ASP A 1 206 ? 15.943 3.284 -5.377 1.00 92.62 206 ASP A O 1
ATOM 1706 N N . LEU A 1 207 ? 14.025 2.161 -5.089 1.00 92.75 207 LEU A N 1
ATOM 1707 C CA . LEU A 1 207 ? 14.623 0.817 -5.109 1.00 92.75 207 LEU A CA 1
ATOM 1708 C C . LEU A 1 207 ? 15.316 0.476 -6.434 1.00 92.75 207 LEU A C 1
ATOM 1710 O O . LEU A 1 207 ? 16.109 -0.462 -6.489 1.00 92.75 207 LEU A O 1
ATOM 1714 N N . SER A 1 208 ? 14.972 1.173 -7.515 1.00 91.50 208 SER A N 1
ATOM 1715 C CA . SER A 1 208 ? 15.584 0.969 -8.823 1.00 91.50 208 SER A CA 1
ATOM 1716 C C . SER A 1 208 ? 16.919 1.713 -8.952 1.00 91.50 208 SER A C 1
ATOM 1718 O O . SER A 1 208 ? 17.761 1.337 -9.772 1.00 91.50 208 SER A O 1
ATOM 1720 N N . LEU A 1 209 ? 17.140 2.773 -8.172 1.00 86.00 209 LEU A N 1
ATOM 1721 C CA . LEU A 1 209 ? 18.350 3.576 -8.286 1.00 86.00 209 LEU A CA 1
ATOM 1722 C C . LEU A 1 209 ? 19.557 2.815 -7.725 1.00 86.00 209 LEU A C 1
ATOM 1724 O O . LEU A 1 209 ? 19.449 2.137 -6.719 1.00 86.00 209 LEU A O 1
ATOM 1728 N N . PRO A 1 210 ? 20.738 2.901 -8.348 1.00 71.44 210 PRO A N 1
ATOM 1729 C CA . PRO A 1 210 ? 21.931 2.259 -7.818 1.00 71.44 210 PRO A CA 1
ATOM 1730 C C . PRO A 1 210 ? 22.387 2.960 -6.535 1.00 71.44 210 PRO A C 1
ATOM 1732 O O . PRO A 1 210 ? 23.031 4.005 -6.573 1.00 71.44 210 PRO A O 1
ATOM 1735 N N . GLU A 1 211 ? 22.078 2.362 -5.391 1.00 69.38 211 GLU A N 1
ATOM 1736 C CA . GLU A 1 211 ? 22.541 2.834 -4.092 1.00 69.38 211 GLU A CA 1
ATOM 1737 C C . GLU A 1 211 ? 23.695 1.954 -3.585 1.00 69.38 211 GLU A C 1
ATOM 1739 O O . GLU A 1 211 ? 23.562 0.741 -3.405 1.00 69.38 211 GLU A O 1
ATOM 1744 N N . ALA A 1 212 ? 24.859 2.573 -3.361 1.00 52.28 212 ALA A N 1
ATOM 1745 C CA . ALA A 1 212 ? 26.098 1.872 -3.009 1.00 52.28 212 ALA A CA 1
ATOM 1746 C C . ALA A 1 212 ? 26.059 1.183 -1.626 1.00 52.28 212 ALA A C 1
ATOM 1748 O O . ALA A 1 212 ? 26.829 0.251 -1.390 1.00 52.28 212 ALA A O 1
ATOM 1749 N N . ASP A 1 213 ? 25.137 1.582 -0.742 1.00 64.75 213 ASP A N 1
ATOM 1750 C CA . ASP A 1 213 ? 25.207 1.268 0.692 1.00 64.75 213 ASP A CA 1
ATOM 1751 C C . ASP A 1 213 ? 24.267 0.142 1.174 1.00 64.75 213 ASP A C 1
ATOM 1753 O O . ASP A 1 213 ? 24.308 -0.240 2.344 1.00 64.75 213 ASP A O 1
ATOM 1757 N N . PHE A 1 214 ? 23.447 -0.462 0.304 1.00 72.25 214 PHE A N 1
ATOM 1758 C CA . PHE A 1 214 ? 22.461 -1.482 0.724 1.00 72.25 214 PHE A CA 1
ATOM 1759 C C . PHE A 1 214 ? 22.942 -2.941 0.625 1.00 72.25 214 PHE A C 1
ATOM 1761 O O . PHE A 1 214 ? 22.233 -3.872 1.026 1.00 72.25 214 PHE A O 1
ATOM 1768 N N . GLY A 1 215 ? 24.180 -3.154 0.174 1.00 78.62 215 GLY A N 1
ATOM 1769 C CA . GLY A 1 215 ? 24.829 -4.467 0.119 1.00 78.62 215 GLY A CA 1
ATOM 1770 C C . GLY A 1 215 ? 24.462 -5.313 -1.108 1.00 78.62 215 GLY A C 1
ATOM 1771 O O . GLY A 1 215 ? 23.728 -4.899 -1.999 1.00 78.62 215 GLY A O 1
ATOM 1772 N N . ALA A 1 216 ? 25.001 -6.535 -1.173 1.00 84.25 216 ALA A N 1
ATOM 1773 C CA . ALA A 1 216 ? 24.975 -7.358 -2.390 1.00 84.25 216 ALA A CA 1
ATOM 1774 C C . ALA A 1 216 ? 23.569 -7.805 -2.840 1.00 84.25 216 ALA A C 1
ATOM 1776 O O . ALA A 1 216 ? 23.332 -7.958 -4.039 1.00 84.25 216 ALA A O 1
ATOM 1777 N N . ALA A 1 217 ? 22.631 -7.967 -1.901 1.00 84.38 217 ALA A N 1
ATOM 1778 C CA . ALA A 1 217 ? 21.241 -8.324 -2.192 1.00 84.38 217 ALA A CA 1
ATOM 1779 C C . ALA A 1 217 ? 20.463 -7.208 -2.914 1.00 84.38 217 ALA A C 1
ATOM 1781 O O . ALA A 1 217 ? 19.404 -7.465 -3.483 1.00 84.38 217 ALA A O 1
ATOM 1782 N N . TYR A 1 218 ? 20.989 -5.980 -2.925 1.00 88.31 218 TYR A N 1
ATOM 1783 C CA . TYR A 1 218 ? 20.309 -4.841 -3.528 1.00 88.31 218 TYR A CA 1
ATOM 1784 C C . TYR A 1 218 ? 20.188 -4.953 -5.051 1.00 88.31 218 TYR A C 1
ATOM 1786 O O . TYR A 1 218 ? 19.166 -4.580 -5.609 1.00 88.31 218 TYR A O 1
ATOM 1794 N N . LYS A 1 219 ? 21.180 -5.525 -5.748 1.00 89.75 219 LYS A N 1
ATOM 1795 C CA . LYS A 1 219 ? 21.133 -5.654 -7.218 1.00 89.75 219 LYS A CA 1
ATOM 1796 C C . LYS A 1 219 ? 19.930 -6.486 -7.705 1.00 89.75 219 LYS A C 1
ATOM 1798 O O . LYS A 1 219 ? 19.214 -6.010 -8.583 1.00 89.75 219 LYS A O 1
ATOM 1803 N N . PRO A 1 220 ? 19.655 -7.688 -7.153 1.00 92.00 220 PRO A N 1
ATOM 1804 C CA . PRO A 1 220 ? 18.412 -8.409 -7.437 1.00 92.00 220 PRO A CA 1
ATOM 1805 C C . PRO A 1 220 ? 17.143 -7.606 -7.127 1.00 92.00 220 PRO A C 1
ATOM 1807 O O . PRO A 1 220 ? 16.221 -7.605 -7.940 1.00 92.00 220 PRO A O 1
ATOM 1810 N N . ILE A 1 221 ? 17.106 -6.896 -5.992 1.00 93.50 221 ILE A N 1
ATOM 1811 C CA . ILE A 1 221 ? 15.964 -6.053 -5.602 1.00 93.50 221 ILE A CA 1
ATOM 1812 C C . ILE A 1 221 ? 15.723 -4.956 -6.648 1.00 93.50 221 ILE A C 1
ATOM 1814 O O . ILE A 1 221 ? 14.602 -4.816 -7.135 1.00 93.50 221 ILE A O 1
ATOM 1818 N N . ALA A 1 222 ? 16.775 -4.244 -7.053 1.00 93.25 222 ALA A N 1
ATOM 1819 C CA . ALA A 1 222 ? 16.706 -3.207 -8.073 1.00 93.25 222 ALA A CA 1
ATOM 1820 C C . ALA A 1 222 ? 16.237 -3.768 -9.420 1.00 93.25 222 ALA A C 1
ATOM 1822 O O . ALA A 1 222 ? 15.345 -3.201 -10.043 1.00 93.25 222 ALA A O 1
ATOM 1823 N N . ASN A 1 223 ? 16.751 -4.928 -9.845 1.00 93.69 223 ASN A N 1
ATOM 1824 C CA . ASN A 1 223 ? 16.304 -5.580 -11.079 1.00 93.69 223 ASN A CA 1
ATOM 1825 C C . ASN A 1 223 ? 14.800 -5.899 -11.058 1.00 93.69 223 ASN A C 1
ATOM 1827 O O . ASN A 1 223 ? 14.112 -5.680 -12.056 1.00 93.69 223 ASN A O 1
ATOM 1831 N N . LEU A 1 224 ? 14.279 -6.387 -9.927 1.00 96.44 224 LEU A N 1
ATOM 1832 C CA . LEU A 1 224 ? 12.849 -6.660 -9.764 1.00 96.44 224 LEU A CA 1
ATOM 1833 C C . LEU A 1 224 ? 12.022 -5.369 -9.738 1.00 96.44 224 LEU A C 1
ATOM 1835 O O . LEU A 1 224 ? 10.968 -5.316 -10.369 1.00 96.44 224 LEU A O 1
ATOM 1839 N N . ALA A 1 225 ? 12.507 -4.312 -9.081 1.00 96.44 225 ALA A N 1
ATOM 1840 C CA . ALA A 1 225 ? 11.849 -3.008 -9.092 1.00 96.44 225 ALA A CA 1
ATOM 1841 C C . ALA A 1 225 ? 11.746 -2.442 -10.521 1.00 96.44 225 ALA A C 1
ATOM 1843 O O . ALA A 1 225 ? 10.671 -2.020 -10.947 1.00 96.44 225 ALA A O 1
ATOM 1844 N N . VAL A 1 226 ? 12.824 -2.531 -11.307 1.00 96.31 226 VAL A N 1
ATOM 1845 C CA . VAL A 1 226 ? 12.842 -2.146 -12.730 1.00 96.31 226 VAL A CA 1
ATOM 1846 C C . VAL A 1 226 ? 11.862 -2.963 -13.559 1.00 96.31 226 VAL A C 1
ATOM 1848 O O . VAL A 1 226 ? 11.163 -2.403 -14.406 1.00 96.31 226 VAL A O 1
ATOM 1851 N N . ALA A 1 227 ? 11.797 -4.276 -13.332 1.00 97.62 227 ALA A N 1
ATOM 1852 C CA . ALA A 1 227 ? 10.839 -5.136 -14.015 1.00 97.62 227 ALA A CA 1
ATOM 1853 C C . ALA A 1 227 ? 9.397 -4.682 -13.735 1.00 97.62 227 ALA A C 1
ATOM 1855 O O . ALA A 1 227 ? 8.632 -4.468 -14.675 1.00 97.62 227 ALA A O 1
ATOM 1856 N N . GLN A 1 228 ? 9.056 -4.410 -12.471 1.00 98.44 228 GLN A N 1
ATOM 1857 C CA . GLN A 1 228 ? 7.727 -3.913 -12.114 1.00 98.44 228 GLN A CA 1
ATOM 1858 C C . GLN A 1 228 ? 7.424 -2.525 -12.684 1.00 98.44 228 GLN A C 1
ATOM 1860 O O . GLN A 1 228 ? 6.303 -2.291 -13.131 1.00 98.44 228 GLN A O 1
ATOM 1865 N N . LEU A 1 229 ? 8.400 -1.611 -12.719 1.00 98.56 229 LEU A N 1
ATOM 1866 C CA . LEU A 1 229 ? 8.238 -0.309 -13.371 1.00 98.56 229 LEU A CA 1
ATOM 1867 C C . LEU A 1 229 ? 7.873 -0.484 -14.855 1.00 98.56 229 LEU A C 1
ATOM 1869 O O . LEU A 1 229 ? 6.901 0.110 -15.322 1.00 98.56 229 LEU A O 1
ATOM 1873 N N . ARG A 1 230 ? 8.584 -1.353 -15.586 1.00 98.25 230 ARG A N 1
ATOM 1874 C CA . ARG A 1 230 ? 8.272 -1.661 -16.996 1.00 98.25 230 ARG A CA 1
ATOM 1875 C C . ARG A 1 230 ? 6.866 -2.234 -17.158 1.00 98.25 230 ARG A C 1
ATOM 1877 O O . ARG A 1 230 ? 6.109 -1.748 -17.992 1.00 98.25 230 ARG A O 1
ATOM 1884 N N . GLU A 1 231 ? 6.490 -3.200 -16.326 1.00 98.31 231 GLU A N 1
ATOM 1885 C CA . GLU A 1 231 ? 5.148 -3.789 -16.358 1.00 98.31 231 GLU A CA 1
ATOM 1886 C C . GLU A 1 231 ? 4.046 -2.763 -16.070 1.00 98.31 231 GLU A C 1
ATOM 1888 O O . GLU A 1 231 ? 3.010 -2.765 -16.735 1.00 98.31 231 GLU A O 1
ATOM 1893 N N . LEU A 1 232 ? 4.253 -1.867 -15.099 1.00 98.62 232 LEU A N 1
ATOM 1894 C CA . LEU A 1 232 ? 3.299 -0.803 -14.787 1.00 98.62 232 LEU A CA 1
ATOM 1895 C C . LEU A 1 232 ? 3.151 0.170 -15.956 1.00 98.62 232 LEU A C 1
ATOM 1897 O O . LEU A 1 232 ? 2.022 0.481 -16.331 1.00 98.62 232 LEU A O 1
ATOM 1901 N N . ARG A 1 233 ? 4.253 0.603 -16.583 1.00 97.75 233 ARG A N 1
ATOM 1902 C CA . ARG A 1 233 ? 4.205 1.430 -17.802 1.00 97.75 233 ARG A CA 1
ATOM 1903 C C . ARG A 1 233 ? 3.366 0.755 -18.886 1.00 97.75 233 ARG A C 1
ATOM 1905 O O . ARG A 1 233 ? 2.466 1.386 -19.442 1.00 97.75 233 ARG A O 1
ATOM 1912 N N . ASP A 1 234 ? 3.632 -0.523 -19.145 1.00 96.44 234 ASP A N 1
ATOM 1913 C CA . ASP A 1 234 ? 2.982 -1.286 -20.213 1.00 96.44 234 ASP A CA 1
ATOM 1914 C C . ASP A 1 234 ? 1.492 -1.537 -19.923 1.00 96.44 234 ASP A C 1
ATOM 1916 O O . ASP A 1 234 ? 0.679 -1.586 -20.844 1.00 96.44 234 ASP A O 1
ATOM 1920 N N . ARG A 1 235 ? 1.102 -1.622 -18.646 1.00 96.00 235 ARG A N 1
ATOM 1921 C CA . ARG A 1 235 ? -0.304 -1.715 -18.217 1.00 96.00 235 ARG A CA 1
ATOM 1922 C C . ARG A 1 235 ? -1.035 -0.375 -18.217 1.00 96.00 235 ARG A C 1
ATOM 1924 O O . ARG A 1 235 ? -2.242 -0.341 -18.443 1.00 96.00 235 ARG A O 1
ATOM 1931 N N . ILE A 1 236 ? -0.328 0.728 -17.980 1.00 96.62 236 ILE A N 1
ATOM 1932 C CA . ILE A 1 236 ? -0.907 2.077 -17.998 1.00 96.62 236 ILE A CA 1
ATOM 1933 C C . ILE A 1 236 ? -1.157 2.549 -19.436 1.00 96.62 236 ILE A C 1
ATOM 1935 O O . ILE A 1 236 ? -2.194 3.159 -19.702 1.00 96.62 236 ILE A O 1
ATOM 1939 N N . ALA A 1 237 ? -0.244 2.264 -20.370 1.00 94.19 237 ALA A N 1
ATOM 1940 C CA . ALA A 1 237 ? -0.314 2.781 -21.740 1.00 94.19 237 ALA A CA 1
ATOM 1941 C C . ALA A 1 237 ? -1.668 2.527 -22.454 1.00 94.19 237 ALA A C 1
ATOM 1943 O O . ALA A 1 237 ? -2.256 3.489 -22.955 1.00 94.19 237 ALA A O 1
ATOM 1944 N N . PRO A 1 238 ? -2.271 1.318 -22.414 1.00 92.88 238 PRO A N 1
ATOM 1945 C CA . PRO A 1 238 ? -3.571 1.055 -23.036 1.00 92.88 238 PRO A CA 1
ATOM 1946 C C . PRO A 1 238 ? -4.725 1.916 -22.504 1.00 92.88 238 PRO A C 1
ATOM 1948 O O . PRO A 1 238 ? -5.697 2.142 -23.226 1.00 92.88 238 PRO A O 1
ATOM 1951 N N . LEU A 1 239 ? -4.652 2.391 -21.257 1.00 93.12 239 LEU A N 1
ATOM 1952 C CA . LEU A 1 239 ? -5.676 3.260 -20.667 1.00 93.12 239 LEU A CA 1
ATOM 1953 C C . LEU A 1 239 ? -5.548 4.717 -21.137 1.00 93.12 239 LEU A C 1
ATOM 1955 O O . LEU A 1 239 ? -6.538 5.446 -21.110 1.00 93.12 239 LEU A O 1
ATOM 1959 N N . LEU A 1 240 ? -4.355 5.133 -21.574 1.00 93.06 240 LEU A N 1
ATOM 1960 C CA . LEU A 1 240 ? -4.063 6.499 -22.016 1.00 93.06 240 LEU A CA 1
ATOM 1961 C C . LEU A 1 240 ? -4.109 6.674 -23.539 1.00 93.06 240 LEU A C 1
ATOM 1963 O O . LEU A 1 240 ? -4.502 7.740 -24.004 1.00 93.06 240 LEU A O 1
ATOM 1967 N N . ASP A 1 241 ? -3.743 5.644 -24.305 1.00 83.50 241 ASP A N 1
ATOM 1968 C CA . ASP A 1 241 ? -3.522 5.758 -25.757 1.00 83.50 241 ASP A CA 1
ATOM 1969 C C . ASP A 1 241 ? -4.708 5.254 -26.604 1.00 83.50 241 ASP A C 1
ATOM 1971 O O . ASP A 1 241 ? -4.653 5.230 -27.833 1.00 83.50 241 ASP A O 1
ATOM 1975 N N . THR A 1 242 ? -5.800 4.825 -25.970 1.00 74.75 242 THR A N 1
ATOM 1976 C CA . THR A 1 242 ? -6.970 4.253 -26.657 1.00 74.75 242 THR A CA 1
ATOM 1977 C C . THR A 1 242 ? -8.234 5.077 -26.416 1.00 74.75 242 THR A C 1
ATOM 1979 O O . THR A 1 242 ? -8.250 5.987 -25.591 1.00 74.75 242 THR A O 1
ATOM 1982 N N . LYS A 1 243 ? -9.353 4.691 -27.052 1.00 82.31 243 LYS A N 1
ATOM 1983 C CA . LYS A 1 243 ? -10.699 5.209 -26.724 1.00 82.31 243 LYS A CA 1
ATOM 1984 C C . LYS A 1 243 ? -11.051 5.099 -25.230 1.00 82.31 243 LYS A C 1
ATOM 1986 O O . LYS A 1 243 ? -11.955 5.789 -24.772 1.00 82.31 243 LYS A O 1
ATOM 1991 N N . ALA A 1 244 ? -10.348 4.263 -24.457 1.00 82.81 244 ALA A N 1
ATOM 1992 C CA . ALA A 1 244 ? -10.520 4.178 -23.010 1.00 82.81 244 ALA A CA 1
ATOM 1993 C C . ALA A 1 244 ? -10.313 5.532 -22.312 1.00 82.81 244 ALA A C 1
ATOM 1995 O O . ALA A 1 244 ? -11.021 5.816 -21.347 1.00 82.81 244 ALA A O 1
ATOM 1996 N N . VAL A 1 245 ? -9.416 6.386 -22.825 1.00 89.56 245 VAL A N 1
ATOM 1997 C CA . VAL A 1 245 ? -9.095 7.688 -22.220 1.00 89.56 245 VAL A CA 1
ATOM 1998 C C . VAL A 1 245 ? -10.303 8.630 -22.161 1.00 89.56 245 VAL A C 1
ATOM 2000 O O . VAL A 1 245 ? -10.414 9.431 -21.235 1.00 89.56 245 VAL A O 1
ATOM 2003 N N . GLU A 1 246 ? -11.241 8.511 -23.108 1.00 90.00 246 GLU A N 1
ATOM 2004 C CA . GLU A 1 246 ? -12.470 9.320 -23.169 1.00 90.00 246 GLU A CA 1
ATOM 2005 C C . GLU A 1 246 ? -13.456 8.969 -22.047 1.00 90.00 246 GLU A C 1
ATOM 2007 O O . GLU A 1 246 ? -14.268 9.801 -21.631 1.00 90.00 246 GLU A O 1
ATOM 2012 N N . ASN A 1 247 ? -13.362 7.738 -21.540 1.00 93.56 247 ASN A N 1
ATOM 2013 C CA . ASN A 1 247 ? -14.172 7.245 -20.438 1.00 93.56 247 ASN A CA 1
ATOM 2014 C C . ASN A 1 247 ? -13.542 7.528 -19.069 1.00 93.56 247 ASN A C 1
ATOM 2016 O O . ASN A 1 247 ? -14.238 7.393 -18.066 1.00 93.56 247 ASN A O 1
ATOM 2020 N N . LEU A 1 248 ? -12.268 7.933 -19.001 1.00 95.81 248 LEU A N 1
ATOM 2021 C CA . LEU A 1 248 ? -11.597 8.245 -17.739 1.00 95.81 248 LEU A CA 1
ATOM 2022 C C . LEU A 1 248 ? -12.066 9.581 -17.159 1.00 95.81 248 LEU A C 1
ATOM 2024 O O . LEU A 1 248 ? -12.254 10.572 -17.868 1.00 95.81 248 LEU A O 1
ATOM 2028 N N . ASP A 1 249 ? -12.181 9.638 -15.833 1.00 96.75 249 ASP A N 1
ATOM 2029 C CA . ASP A 1 249 ? -12.354 10.910 -15.143 1.00 96.75 249 ASP A CA 1
ATOM 2030 C C . ASP A 1 249 ? -11.057 11.748 -15.185 1.00 96.75 249 ASP A C 1
ATOM 2032 O O . ASP A 1 249 ? -9.957 11.194 -15.321 1.00 96.75 249 ASP A O 1
ATOM 2036 N N . PRO A 1 250 ? -11.146 13.086 -15.028 1.00 97.25 250 PRO A N 1
ATOM 2037 C CA . PRO A 1 250 ? -9.978 13.960 -15.109 1.00 97.25 250 PRO A CA 1
ATOM 2038 C C . PRO A 1 250 ? -8.853 13.610 -14.128 1.00 97.25 250 PRO A C 1
ATOM 2040 O O . PRO A 1 250 ? -7.687 13.769 -14.486 1.00 97.25 250 PRO A O 1
ATOM 2043 N N . TYR A 1 251 ? -9.179 13.126 -12.923 1.00 98.00 251 TYR A N 1
ATOM 2044 C CA . TYR A 1 251 ? -8.174 12.802 -11.912 1.00 98.00 251 TYR A CA 1
ATOM 2045 C C . TYR A 1 251 ? -7.449 11.497 -12.227 1.00 98.00 251 TYR A C 1
ATOM 2047 O O . TYR A 1 251 ? -6.226 11.454 -12.131 1.00 98.00 251 TYR A O 1
ATOM 2055 N N . THR A 1 252 ? -8.176 10.447 -12.622 1.00 97.56 252 THR A N 1
ATOM 2056 C CA . THR A 1 252 ? -7.554 9.182 -13.039 1.00 97.56 252 THR A CA 1
ATOM 2057 C C . THR A 1 252 ? -6.649 9.400 -14.245 1.00 97.56 252 THR A C 1
ATOM 2059 O O . THR A 1 252 ? -5.505 8.955 -14.230 1.00 97.56 252 THR A O 1
ATOM 2062 N N . ARG A 1 253 ? -7.115 10.144 -15.256 1.00 97.12 253 ARG A N 1
ATOM 2063 C CA . ARG A 1 253 ? -6.301 10.461 -16.435 1.00 97.12 253 ARG A CA 1
ATOM 2064 C C . ARG A 1 253 ? -5.017 11.199 -16.053 1.00 97.12 253 ARG A C 1
ATOM 2066 O O . ARG A 1 253 ? -3.942 10.760 -16.439 1.00 97.12 253 ARG A O 1
ATOM 2073 N N . ALA A 1 254 ? -5.117 12.275 -15.268 1.00 98.19 254 ALA A N 1
ATOM 2074 C CA . ALA A 1 254 ? -3.947 13.047 -14.846 1.00 98.19 254 ALA A CA 1
ATOM 2075 C C . ALA A 1 254 ? -2.949 12.201 -14.036 1.00 98.19 254 ALA A C 1
ATOM 2077 O O . ALA A 1 254 ? -1.748 12.258 -14.285 1.00 98.19 254 ALA A O 1
ATOM 2078 N N . HIS A 1 255 ? -3.452 11.382 -13.108 1.00 98.38 255 HIS A N 1
ATOM 2079 C CA . HIS A 1 255 ? -2.637 10.481 -12.291 1.00 98.38 255 HIS A CA 1
ATOM 2080 C C . HIS A 1 255 ? -1.881 9.451 -13.126 1.00 98.38 255 HIS A C 1
ATOM 2082 O O . HIS A 1 255 ? -0.671 9.317 -12.976 1.00 98.38 255 HIS A O 1
ATOM 2088 N N . LEU A 1 256 ? -2.572 8.752 -14.027 1.00 98.06 256 LEU A N 1
ATOM 2089 C CA . LEU A 1 256 ? -1.949 7.727 -14.862 1.00 98.06 256 LEU A CA 1
ATOM 2090 C C . LEU A 1 256 ? -0.951 8.328 -15.858 1.00 98.06 256 LEU A C 1
ATOM 2092 O O . LEU A 1 256 ? 0.109 7.746 -16.074 1.00 98.06 256 LEU A O 1
ATOM 2096 N N . SER A 1 257 ? -1.245 9.503 -16.425 1.00 97.75 257 SER A N 1
ATOM 2097 C CA . SER A 1 257 ? -0.302 10.222 -17.290 1.00 97.75 257 SER A CA 1
ATOM 2098 C C . SER A 1 257 ? 0.975 10.621 -16.546 1.00 97.75 257 SER A C 1
ATOM 2100 O O . SER A 1 257 ? 2.069 10.378 -17.052 1.00 97.75 257 SER A O 1
ATOM 2102 N N . GLU A 1 258 ? 0.854 11.174 -15.336 1.00 98.38 258 GLU A N 1
ATOM 2103 C CA . GLU A 1 258 ? 2.011 11.523 -14.499 1.00 98.38 258 GLU A CA 1
ATOM 2104 C C . GLU A 1 258 ? 2.790 10.275 -14.056 1.00 98.38 258 GLU A C 1
ATOM 2106 O O . GLU A 1 258 ? 4.019 10.266 -14.096 1.00 98.38 258 GLU A O 1
ATOM 2111 N N . ALA A 1 259 ? 2.094 9.200 -13.672 1.00 98.56 259 ALA A N 1
ATOM 2112 C CA . ALA A 1 259 ? 2.721 7.935 -13.300 1.00 98.56 259 ALA A CA 1
ATOM 2113 C C . ALA A 1 259 ? 3.534 7.350 -14.464 1.00 98.56 259 ALA A C 1
ATOM 2115 O O . ALA A 1 259 ? 4.701 7.010 -14.273 1.00 98.56 259 ALA A O 1
ATOM 2116 N N . ARG A 1 260 ? 2.965 7.301 -15.680 1.00 98.06 260 ARG A N 1
ATOM 2117 C CA . ARG A 1 260 ? 3.678 6.833 -16.880 1.00 98.06 260 ARG A CA 1
ATOM 2118 C C . ARG A 1 260 ? 4.929 7.670 -17.147 1.00 98.06 260 ARG A C 1
ATOM 2120 O O . ARG A 1 260 ? 6.003 7.103 -17.317 1.00 98.06 260 ARG A O 1
ATOM 2127 N N . LEU A 1 261 ? 4.803 8.998 -17.107 1.00 97.88 261 LEU A N 1
ATOM 2128 C CA . LEU A 1 261 ? 5.923 9.912 -17.340 1.00 97.88 261 LEU A CA 1
ATOM 2129 C C . LEU A 1 261 ? 7.059 9.720 -16.322 1.00 97.88 261 LEU A C 1
ATOM 2131 O O . LEU A 1 261 ? 8.232 9.749 -16.690 1.00 97.88 261 LEU A O 1
ATOM 2135 N N . ARG A 1 262 ? 6.733 9.526 -15.038 1.00 97.81 262 ARG A N 1
ATOM 2136 C CA . ARG A 1 262 ? 7.734 9.254 -13.990 1.00 97.81 262 ARG A CA 1
ATOM 2137 C C . ARG A 1 262 ? 8.456 7.940 -14.212 1.00 97.81 262 ARG A C 1
ATOM 2139 O O . ARG A 1 262 ? 9.676 7.899 -14.086 1.00 97.81 262 ARG A O 1
ATOM 2146 N N . ILE A 1 263 ? 7.709 6.896 -14.563 1.00 98.00 263 ILE A N 1
ATOM 2147 C CA . ILE A 1 263 ? 8.279 5.586 -14.868 1.00 98.00 263 ILE A CA 1
ATOM 2148 C C . ILE A 1 263 ? 9.248 5.692 -16.051 1.00 98.00 263 ILE A C 1
ATOM 2150 O O . ILE A 1 263 ? 10.372 5.215 -15.952 1.00 98.00 263 ILE A O 1
ATOM 2154 N N . GLU A 1 264 ? 8.840 6.337 -17.146 1.00 96.69 264 GLU A N 1
ATOM 2155 C CA . GLU A 1 264 ? 9.685 6.531 -18.332 1.00 96.69 264 GLU A CA 1
ATOM 2156 C C . GLU A 1 264 ? 10.983 7.263 -17.975 1.00 96.69 264 GLU A C 1
ATOM 2158 O O . GLU A 1 264 ? 12.068 6.752 -18.243 1.00 96.69 264 GLU A O 1
ATOM 2163 N N . LYS A 1 265 ? 10.890 8.386 -17.252 1.00 95.81 265 LYS A N 1
ATOM 2164 C CA . LYS A 1 265 ? 12.071 9.137 -16.799 1.00 95.81 265 LYS A CA 1
ATOM 2165 C C . LYS A 1 265 ? 12.993 8.324 -15.891 1.00 95.81 265 LYS A C 1
ATOM 2167 O O . LYS A 1 265 ? 14.210 8.444 -16.012 1.00 95.81 265 LYS A O 1
ATOM 2172 N N . ALA A 1 266 ? 12.439 7.521 -14.983 1.00 93.81 266 ALA A N 1
ATOM 2173 C CA . ALA A 1 266 ? 13.232 6.666 -14.106 1.00 93.81 266 ALA A CA 1
ATOM 2174 C C . ALA A 1 266 ? 13.977 5.584 -14.907 1.00 93.81 266 ALA A C 1
ATOM 2176 O O . ALA A 1 266 ? 15.181 5.408 -14.731 1.00 93.81 266 ALA A O 1
ATOM 2177 N N . LEU A 1 267 ? 13.288 4.911 -15.834 1.00 93.88 267 LEU A N 1
ATOM 2178 C CA . LEU A 1 267 ? 13.882 3.888 -16.700 1.00 93.88 267 LEU A CA 1
ATOM 2179 C C . LEU A 1 267 ? 14.966 4.469 -17.627 1.00 93.88 267 LEU A C 1
ATOM 2181 O O . LEU A 1 267 ? 16.009 3.840 -17.814 1.00 93.88 267 LEU A O 1
ATOM 2185 N N . ASP A 1 268 ? 14.757 5.672 -18.163 1.00 91.06 268 ASP A N 1
ATOM 2186 C CA . ASP A 1 268 ? 15.743 6.371 -18.995 1.00 91.06 268 ASP A CA 1
ATOM 2187 C C . ASP A 1 268 ? 16.985 6.774 -18.186 1.00 91.06 268 ASP A C 1
ATOM 2189 O O . ASP A 1 268 ? 18.118 6.575 -18.632 1.00 91.06 268 ASP A O 1
ATOM 2193 N N . ALA A 1 269 ? 16.800 7.291 -16.966 1.00 87.06 269 ALA A N 1
ATOM 2194 C CA . ALA A 1 269 ? 17.906 7.661 -16.083 1.00 87.06 269 ALA A CA 1
ATOM 2195 C C . ALA A 1 269 ? 18.804 6.457 -15.752 1.00 87.06 269 ALA A C 1
ATOM 2197 O O . ALA A 1 269 ? 20.031 6.571 -15.749 1.00 87.06 269 ALA A O 1
ATOM 2198 N N . GLN A 1 270 ? 18.210 5.281 -15.541 1.00 78.44 270 GLN A N 1
ATOM 2199 C CA . GLN A 1 270 ? 18.966 4.046 -15.346 1.00 78.44 270 GLN A CA 1
ATOM 2200 C C . GLN A 1 270 ? 19.749 3.617 -16.582 1.00 78.44 270 GLN A C 1
ATOM 2202 O O . GLN A 1 270 ? 20.851 3.087 -16.446 1.00 78.44 270 GLN A O 1
ATOM 2207 N N . PHE A 1 271 ? 19.194 3.811 -17.780 1.00 75.06 271 PHE A N 1
ATOM 2208 C CA . PHE A 1 271 ? 19.911 3.518 -19.017 1.00 75.06 271 PHE A CA 1
ATOM 2209 C C . PHE A 1 271 ? 21.157 4.400 -19.150 1.00 75.06 271 PHE A C 1
ATOM 2211 O O . PHE A 1 271 ? 22.230 3.892 -19.466 1.00 75.06 271 PHE A O 1
ATOM 2218 N N . ILE A 1 272 ? 21.039 5.693 -18.832 1.00 73.31 272 ILE A N 1
ATOM 2219 C CA . ILE A 1 272 ? 22.165 6.639 -18.848 1.00 73.31 272 ILE A CA 1
ATOM 2220 C C . ILE A 1 272 ? 23.226 6.249 -17.813 1.00 73.31 272 ILE A C 1
ATOM 2222 O O . ILE A 1 272 ? 24.412 6.242 -18.129 1.00 73.31 272 ILE A O 1
ATOM 2226 N N . TYR A 1 273 ? 22.817 5.896 -16.592 1.00 65.50 273 TYR A N 1
ATOM 2227 C CA . TYR A 1 273 ? 23.753 5.516 -15.532 1.00 65.50 273 TYR A CA 1
ATOM 2228 C C . TYR A 1 273 ? 24.480 4.191 -15.819 1.00 65.50 273 TYR A C 1
ATOM 2230 O O . TYR A 1 273 ? 25.661 4.053 -15.513 1.00 65.50 273 TYR A O 1
ATOM 2238 N N . ASN A 1 274 ? 23.786 3.212 -16.411 1.00 62.03 274 ASN A N 1
ATOM 2239 C CA . ASN A 1 274 ? 24.346 1.894 -16.728 1.00 62.03 274 ASN A CA 1
ATOM 2240 C C . ASN A 1 274 ? 25.061 1.836 -18.087 1.00 62.03 274 ASN A C 1
ATOM 2242 O O . ASN A 1 274 ? 25.609 0.786 -18.436 1.00 62.03 274 ASN A O 1
ATOM 2246 N N . ALA A 1 275 ? 25.062 2.922 -18.866 1.00 59.34 275 ALA A N 1
ATOM 2247 C CA . ALA A 1 275 ? 25.883 3.004 -20.061 1.00 59.34 275 ALA A CA 1
ATOM 2248 C C . ALA A 1 275 ? 27.359 2.886 -19.633 1.00 59.34 275 ALA A C 1
ATOM 2250 O O . ALA A 1 275 ? 27.805 3.666 -18.786 1.00 59.34 275 ALA A O 1
ATOM 2251 N N . PRO A 1 276 ? 28.135 1.917 -20.164 1.00 45.56 276 PRO A N 1
ATOM 2252 C CA . PRO A 1 276 ? 29.561 1.861 -19.878 1.00 45.56 276 PRO A CA 1
ATOM 2253 C C . PRO A 1 276 ? 30.154 3.220 -20.239 1.00 45.56 276 PRO A C 1
ATOM 2255 O O . PRO A 1 276 ? 29.794 3.787 -21.272 1.00 45.56 276 PRO A O 1
ATOM 2258 N N . SER A 1 277 ? 31.040 3.752 -19.396 1.00 49.34 277 SER A N 1
ATOM 2259 C CA . SER A 1 277 ? 31.791 4.967 -19.700 1.00 49.34 277 SER A CA 1
ATOM 2260 C C . SER A 1 277 ? 32.695 4.719 -20.913 1.00 49.34 277 SER A C 1
ATOM 2262 O O . SER A 1 277 ? 33.899 4.488 -20.817 1.00 49.34 277 SER A O 1
ATOM 2264 N N . TRP A 1 278 ? 32.115 4.754 -22.107 1.00 43.19 278 TRP A N 1
ATOM 2265 C CA . TRP A 1 278 ? 32.841 4.903 -23.352 1.00 43.19 278 TRP A CA 1
ATOM 2266 C C . TRP A 1 278 ? 33.346 6.339 -23.408 1.00 43.19 278 TRP A C 1
ATOM 2268 O O . TRP A 1 278 ? 32.730 7.238 -23.967 1.00 43.19 278 TRP A O 1
ATOM 2278 N N . GLY A 1 279 ? 34.468 6.532 -22.721 1.00 39.38 279 GLY A N 1
ATOM 2279 C CA . GLY A 1 279 ? 35.153 7.802 -22.547 1.00 39.38 279 GLY A CA 1
ATOM 2280 C C . GLY A 1 279 ? 36.384 7.640 -21.662 1.00 39.38 279 GLY A C 1
ATOM 2281 O O . GLY A 1 279 ? 36.563 8.376 -20.698 1.00 39.38 279 GLY A O 1
ATOM 2282 N N . GLY A 1 280 ? 37.216 6.637 -21.950 1.00 38.38 280 GLY A N 1
ATOM 2283 C CA . GLY A 1 280 ? 38.556 6.566 -21.385 1.00 38.38 280 GLY A CA 1
ATOM 2284 C C . GLY A 1 280 ? 39.408 7.731 -21.894 1.00 38.38 280 GLY A C 1
ATOM 2285 O O . GLY A 1 280 ? 39.663 7.822 -23.087 1.00 38.38 280 GLY A O 1
ATOM 2286 N N . GLY A 1 281 ? 39.850 8.582 -20.968 1.00 38.19 281 GLY A N 1
ATOM 2287 C CA . GLY A 1 281 ? 41.135 9.281 -21.005 1.00 38.19 281 GLY A CA 1
ATOM 2288 C C . GLY A 1 281 ? 41.394 10.290 -22.127 1.00 38.19 281 GLY A C 1
ATOM 2289 O O . GLY A 1 281 ? 41.990 9.945 -23.138 1.00 38.19 281 GLY A O 1
ATOM 2290 N N . LEU A 1 282 ? 41.177 11.572 -21.832 1.00 34.28 282 LEU A N 1
ATOM 2291 C CA . LEU A 1 282 ? 42.182 12.602 -22.109 1.00 34.28 282 LEU A CA 1
ATOM 2292 C C . LEU A 1 282 ? 42.323 13.475 -20.858 1.00 34.28 282 LEU A C 1
ATOM 2294 O O . LEU A 1 282 ? 41.369 14.100 -20.404 1.00 34.28 282 LEU A O 1
ATOM 2298 N N . GLY A 1 283 ? 43.512 13.427 -20.257 1.00 35.88 283 GLY A N 1
ATOM 2299 C CA . GLY A 1 283 ? 43.889 14.287 -19.144 1.00 35.88 283 GLY A CA 1
ATOM 2300 C C . GLY A 1 283 ? 44.088 15.742 -19.568 1.00 35.88 283 GLY A C 1
ATOM 2301 O O . GLY A 1 283 ? 44.410 16.010 -20.720 1.00 35.88 283 GLY A O 1
ATOM 2302 N N . GLY A 1 284 ? 43.969 16.646 -18.589 1.00 40.25 284 GLY A N 1
ATOM 2303 C CA . GLY A 1 284 ? 44.285 18.076 -18.706 1.00 40.25 284 GLY A CA 1
ATOM 2304 C C . GLY A 1 284 ? 43.269 18.841 -19.565 1.00 40.25 284 GLY A C 1
ATOM 2305 O O . GLY A 1 284 ? 42.813 18.360 -20.585 1.00 40.25 284 GLY A O 1
ATOM 2306 N N . ILE A 1 285 ? 42.865 20.067 -19.261 1.00 37.88 285 ILE A N 1
ATOM 2307 C CA . ILE A 1 285 ? 43.625 21.165 -18.678 1.00 37.88 285 ILE A CA 1
ATOM 2308 C C . ILE A 1 285 ? 42.615 22.091 -17.975 1.00 37.88 285 ILE A C 1
ATOM 2310 O O . ILE A 1 285 ? 41.614 22.496 -18.564 1.00 37.88 285 ILE A O 1
ATOM 2314 N N . LEU A 1 286 ? 42.915 22.461 -16.727 1.00 48.81 286 LEU A N 1
ATOM 2315 C CA . LEU A 1 286 ? 42.441 23.701 -16.111 1.00 48.81 286 LEU A CA 1
ATOM 2316 C C . LEU A 1 286 ? 42.980 24.874 -16.944 1.00 48.81 286 LEU A C 1
ATOM 2318 O O . LEU A 1 286 ? 44.160 25.199 -16.826 1.00 48.81 286 LEU A O 1
ATOM 2322 N N . ILE A 1 287 ? 42.159 25.496 -17.796 1.00 42.34 287 ILE A N 1
ATOM 2323 C CA . ILE A 1 287 ? 42.523 26.775 -18.425 1.00 42.34 287 ILE A CA 1
ATOM 2324 C C . ILE A 1 287 ? 41.967 27.902 -17.561 1.00 42.34 287 ILE A C 1
ATOM 2326 O O . ILE A 1 287 ? 40.797 28.273 -17.631 1.00 42.34 287 ILE A O 1
ATOM 2330 N N . LEU A 1 288 ? 42.859 28.411 -16.714 1.00 46.66 288 LEU A N 1
ATOM 2331 C CA . LEU A 1 288 ? 42.787 29.725 -16.097 1.00 46.66 288 LEU A CA 1
ATOM 2332 C C . LEU A 1 288 ? 43.070 30.792 -17.169 1.00 46.66 288 LEU A C 1
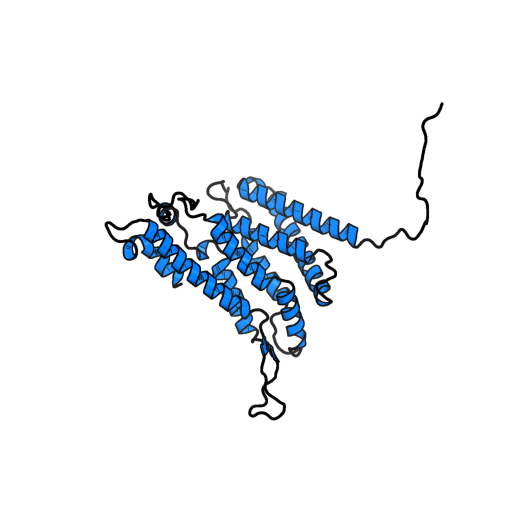ATOM 2334 O O . LEU A 1 288 ? 44.126 30.759 -17.797 1.00 46.66 288 LEU A O 1
ATOM 2338 N N . GLY A 1 289 ? 42.184 31.783 -17.270 1.00 39.47 289 GLY A N 1
ATOM 2339 C CA . GLY A 1 289 ? 42.563 33.160 -17.592 1.00 39.47 289 GLY A CA 1
ATOM 2340 C C . GLY A 1 289 ? 42.258 33.674 -19.001 1.00 39.47 289 GLY A C 1
ATOM 2341 O O . GLY A 1 289 ? 42.727 33.139 -19.999 1.00 39.47 289 GLY A O 1
ATOM 2342 N N . GLN A 1 290 ? 41.605 34.836 -19.041 1.00 40.81 290 GLN A N 1
ATOM 2343 C CA . GLN A 1 290 ? 42.094 35.966 -19.832 1.00 40.81 290 GLN A CA 1
ATOM 2344 C C . GLN A 1 290 ? 42.043 37.242 -18.966 1.00 40.81 290 GLN A C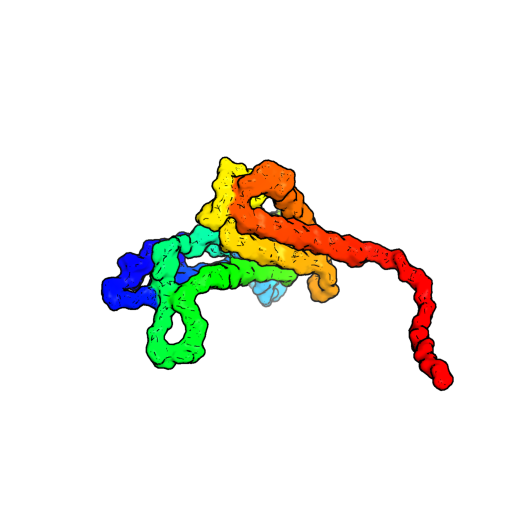 1
ATOM 2346 O O . GLN A 1 290 ? 41.035 37.464 -18.290 1.00 40.81 290 GLN A O 1
ATOM 2351 N N . PRO A 1 291 ? 43.116 38.054 -18.932 1.00 48.50 291 PRO A N 1
ATOM 2352 C CA . PRO A 1 291 ? 43.107 39.387 -18.332 1.00 48.50 291 PRO A CA 1
ATOM 2353 C C . PRO A 1 291 ? 42.512 40.422 -19.309 1.00 48.50 291 PRO A C 1
ATOM 2355 O O . PRO A 1 291 ? 42.534 40.187 -20.518 1.00 48.50 291 PRO A O 1
ATOM 2358 N N . PRO A 1 292 ? 42.011 41.573 -18.826 1.00 47.22 292 PRO A N 1
ATOM 2359 C CA . PRO A 1 292 ? 41.652 42.683 -19.701 1.00 47.22 292 PRO A CA 1
ATOM 2360 C C . PRO A 1 292 ? 42.908 43.389 -20.240 1.00 47.22 292 PRO A C 1
ATOM 2362 O O . PRO A 1 292 ? 43.851 43.666 -19.497 1.00 47.22 292 PRO A O 1
ATOM 2365 N N . GLU A 1 293 ? 42.902 43.647 -21.548 1.00 53.91 293 GLU A N 1
ATOM 2366 C CA . GLU A 1 293 ? 43.902 44.426 -22.278 1.00 53.91 293 GLU A CA 1
ATOM 2367 C C . GLU A 1 293 ? 43.777 45.935 -22.001 1.00 53.91 293 GLU A C 1
ATOM 2369 O O . GLU A 1 293 ? 42.670 46.469 -22.014 1.00 53.91 293 GLU A O 1
ATOM 2374 N N . GLN A 1 294 ? 44.960 46.549 -21.850 1.00 42.88 294 GLN A N 1
ATOM 2375 C CA . GLN A 1 294 ? 45.362 47.964 -21.996 1.00 42.88 294 GLN A CA 1
ATOM 2376 C C . GLN A 1 294 ? 44.715 49.028 -21.100 1.00 42.88 294 GLN A C 1
ATOM 2378 O O . GLN A 1 294 ? 43.555 49.428 -21.329 1.00 42.88 294 GLN A O 1
#